Protein AF-A0A444R917-F1 (afdb_monomer_lite)

Sequence (187 aa):
GNDLLKGGYGNDIYRYLSGYGHHIIDDDGGKEDKLSLADIDFRDVAFRREGNDLIMYKAEGNVLSIGHKNGITFRNWFEKESGDISNHQIEQIVDKGGRVITPDSLKKALEYQQSNNKASYVYGNDALAYGSQDNLNPLINEISKIISAAGNFDVKEERSAASLLQLSGNASDFSYGRNSITLTASA

Organism: Escherichia coli (NCBI:txid562)

pLDDT: mean 77.48, std 21.97, range [28.45, 98.5]

Structure (mmCIF, N/CA/C/O backbone):
data_AF-A0A444R917-F1
#
_entry.id   AF-A0A444R917-F1
#
loop_
_atom_site.group_PDB
_atom_site.id
_atom_site.type_symbol
_atom_site.label_atom_id
_atom_site.label_alt_id
_atom_site.label_comp_id
_atom_site.label_asym_id
_atom_site.label_entity_id
_atom_site.label_seq_id
_atom_site.pdbx_PDB_ins_code
_atom_site.Cartn_x
_atom_site.Cartn_y
_atom_site.Cartn_z
_atom_site.occupancy
_atom_site.B_iso_or_equiv
_atom_site.auth_seq_id
_atom_site.auth_comp_id
_atom_site.auth_asym_id
_atom_site.auth_atom_id
_atom_site.pdbx_PDB_model_num
ATOM 1 N N . GLY A 1 1 ? -6.933 -7.221 -14.983 1.00 86.75 1 GLY A N 1
ATOM 2 C CA . GLY A 1 1 ? -6.542 -8.636 -15.093 1.00 86.75 1 GLY A CA 1
ATOM 3 C C . GLY A 1 1 ? -5.470 -8.856 -14.063 1.00 86.75 1 GLY A C 1
ATOM 4 O O . GLY A 1 1 ? -5.660 -8.384 -12.948 1.00 86.75 1 GLY A O 1
ATOM 5 N N . ASN A 1 2 ? -4.365 -9.498 -14.441 1.00 94.25 2 ASN A N 1
ATOM 6 C CA . ASN A 1 2 ? -3.102 -9.329 -13.728 1.00 94.25 2 ASN A CA 1
ATOM 7 C C . ASN A 1 2 ? -2.272 -8.308 -14.505 1.00 94.25 2 ASN A C 1
ATOM 9 O O . ASN A 1 2 ? -2.130 -8.466 -15.716 1.00 94.25 2 ASN A O 1
ATOM 13 N N . ASP A 1 3 ? -1.750 -7.289 -13.833 1.00 95.75 3 ASP A N 1
ATOM 14 C CA . ASP A 1 3 ? -1.229 -6.091 -14.490 1.00 95.75 3 ASP A CA 1
ATOM 15 C C . ASP A 1 3 ? 0.111 -5.674 -13.863 1.00 95.75 3 ASP A C 1
ATOM 17 O O . ASP A 1 3 ? 0.318 -5.838 -12.660 1.00 95.75 3 ASP A O 1
ATOM 21 N N . LEU A 1 4 ? 1.025 -5.156 -14.688 1.00 97.06 4 LEU A N 1
ATOM 22 C CA . LEU A 1 4 ? 2.260 -4.500 -14.251 1.00 97.06 4 LEU A CA 1
ATOM 23 C C . LEU A 1 4 ? 2.051 -2.990 -14.360 1.00 97.06 4 LEU A C 1
ATOM 25 O O . LEU A 1 4 ? 1.819 -2.480 -15.456 1.00 97.06 4 LEU A O 1
ATOM 29 N N . LEU A 1 5 ? 2.133 -2.297 -13.233 1.00 97.75 5 LEU A N 1
ATOM 30 C CA . LEU A 1 5 ? 1.930 -0.861 -13.114 1.00 97.75 5 LEU A CA 1
ATOM 31 C C . LEU A 1 5 ? 3.276 -0.209 -12.806 1.00 97.75 5 LEU A C 1
ATOM 33 O O . LEU A 1 5 ? 3.920 -0.574 -11.826 1.00 97.75 5 LEU A O 1
ATOM 37 N N . LYS A 1 6 ? 3.688 0.726 -13.662 1.00 97.44 6 LYS A N 1
ATOM 38 C CA . LYS A 1 6 ? 4.935 1.482 -13.523 1.00 97.44 6 LYS A CA 1
ATOM 39 C C . LYS A 1 6 ? 4.611 2.962 -13.376 1.00 97.44 6 LYS A C 1
ATOM 41 O O . LYS A 1 6 ? 4.107 3.533 -14.343 1.00 97.44 6 LYS A O 1
ATOM 46 N N . GLY A 1 7 ? 4.861 3.539 -12.205 1.00 94.88 7 GLY A N 1
ATOM 47 C CA . GLY A 1 7 ? 4.719 4.983 -11.964 1.00 94.88 7 GLY A CA 1
ATOM 48 C C . GLY A 1 7 ? 5.914 5.759 -12.498 1.00 94.88 7 GLY A C 1
ATOM 49 O O . GLY A 1 7 ? 5.768 6.718 -13.253 1.00 94.88 7 GLY A O 1
ATOM 50 N N . GLY A 1 8 ? 7.109 5.217 -12.264 1.00 95.56 8 GLY A N 1
ATOM 51 C CA . GLY A 1 8 ? 8.353 5.913 -12.552 1.00 95.56 8 GLY A CA 1
ATOM 52 C C . GLY A 1 8 ? 8.717 6.829 -11.390 1.00 95.56 8 GLY A C 1
ATOM 53 O O . GLY A 1 8 ? 8.503 6.462 -10.240 1.00 95.56 8 GLY A O 1
ATOM 54 N N . TYR A 1 9 ? 9.303 7.987 -11.699 1.00 95.00 9 TYR A N 1
ATOM 55 C CA . TYR A 1 9 ? 9.534 9.043 -10.715 1.00 95.00 9 TYR A CA 1
ATOM 56 C C . TYR A 1 9 ? 8.383 10.046 -10.730 1.00 95.00 9 TYR A C 1
ATOM 58 O O . TYR A 1 9 ? 7.985 10.506 -11.805 1.00 95.00 9 TYR A O 1
ATOM 66 N N . GLY A 1 10 ? 7.953 10.509 -9.561 1.00 94.75 10 GLY A N 1
ATOM 67 C CA . GLY A 1 10 ? 6.881 11.497 -9.462 1.00 94.75 10 GLY A CA 1
ATOM 68 C C . GLY A 1 10 ? 6.059 11.309 -8.202 1.00 94.75 10 GLY A C 1
ATOM 69 O O . GLY A 1 10 ? 6.537 10.716 -7.259 1.00 94.75 10 GLY A O 1
ATOM 70 N N . ASN A 1 11 ? 4.854 11.873 -8.167 1.00 95.88 11 ASN A N 1
ATOM 71 C CA . ASN A 1 11 ? 3.852 11.481 -7.179 1.00 95.88 11 ASN A CA 1
ATOM 72 C C . ASN A 1 11 ? 2.713 10.825 -7.960 1.00 95.88 11 ASN A C 1
ATOM 74 O O . ASN A 1 11 ? 1.952 11.510 -8.654 1.00 95.88 11 ASN A O 1
ATOM 78 N N . ASP A 1 12 ? 2.617 9.512 -7.862 1.00 97.81 12 ASP A N 1
ATOM 79 C CA . ASP A 1 12 ? 1.743 8.659 -8.640 1.00 97.81 12 ASP A CA 1
ATOM 80 C C . ASP A 1 12 ? 0.533 8.185 -7.832 1.00 97.81 12 ASP A C 1
ATOM 82 O O . ASP A 1 12 ? 0.542 8.045 -6.606 1.00 97.81 12 ASP A O 1
ATOM 86 N N . ILE A 1 13 ? -0.571 7.940 -8.542 1.00 97.44 13 ILE A N 1
ATOM 87 C CA . ILE A 1 13 ? -1.821 7.476 -7.938 1.00 97.44 13 ILE A CA 1
ATOM 88 C C . ILE A 1 13 ? -2.219 6.142 -8.553 1.00 97.44 13 ILE A C 1
ATOM 90 O O . ILE A 1 13 ? -2.653 6.048 -9.702 1.00 97.44 13 ILE A O 1
ATOM 94 N N . TYR A 1 14 ? -2.176 5.115 -7.720 1.00 98.06 14 TYR A N 1
ATOM 95 C CA . TYR A 1 14 ? -2.625 3.768 -8.006 1.00 98.06 14 TYR A CA 1
ATOM 96 C C . TYR A 1 14 ? -4.014 3.539 -7.413 1.00 98.06 14 TYR A C 1
ATOM 98 O O . TYR A 1 14 ? -4.352 4.008 -6.323 1.00 98.06 14 TYR A O 1
ATOM 106 N N . ARG A 1 15 ? -4.845 2.765 -8.113 1.00 97.50 15 ARG A N 1
ATOM 107 C CA . ARG A 1 15 ? -6.186 2.399 -7.645 1.00 97.50 15 ARG A CA 1
ATOM 108 C C . ARG A 1 15 ? -6.435 0.914 -7.851 1.00 97.50 15 ARG A C 1
ATOM 110 O O . ARG A 1 15 ? -6.323 0.414 -8.966 1.00 97.50 15 ARG A O 1
ATOM 117 N N . TYR A 1 16 ? -6.829 0.237 -6.780 1.00 97.31 16 TYR A N 1
ATOM 118 C CA . TYR A 1 16 ? -7.063 -1.201 -6.753 1.00 97.31 16 TYR A CA 1
ATOM 119 C C . TYR A 1 16 ? -8.468 -1.514 -6.241 1.00 97.31 16 TYR A C 1
ATOM 121 O O . TYR A 1 16 ? -8.926 -0.911 -5.269 1.00 97.31 16 TYR A O 1
ATOM 129 N N . LEU A 1 17 ? -9.153 -2.445 -6.909 1.00 94.88 17 LEU A N 1
ATOM 130 C CA . LEU A 1 17 ? -10.498 -2.892 -6.553 1.00 94.88 17 LEU A CA 1
ATOM 131 C C . LEU A 1 17 ? -10.500 -4.379 -6.198 1.00 94.88 17 LEU A C 1
ATOM 133 O O . LEU A 1 17 ? -9.679 -5.154 -6.683 1.00 94.88 17 LEU A O 1
ATOM 137 N N . SER A 1 18 ? -11.475 -4.804 -5.400 1.00 92.25 18 SER A N 1
ATOM 138 C CA . SER A 1 18 ? -11.608 -6.184 -4.936 1.00 92.25 18 SER A CA 1
ATOM 139 C C . SER A 1 18 ? -11.787 -7.207 -6.063 1.00 92.25 18 SER A C 1
ATOM 141 O O . SER A 1 18 ? -11.389 -8.358 -5.884 1.00 92.25 18 SER A O 1
ATOM 143 N N . GLY A 1 19 ? -12.343 -6.786 -7.205 1.00 90.56 19 GLY A N 1
ATOM 144 C CA . GLY A 1 19 ? -12.517 -7.601 -8.411 1.00 90.56 19 GLY A CA 1
ATOM 145 C C . GLY A 1 19 ? -11.308 -7.631 -9.352 1.00 90.56 19 GLY A C 1
ATOM 146 O O . GLY A 1 19 ? -11.383 -8.262 -10.405 1.00 90.56 19 GLY A O 1
ATOM 147 N N . TYR A 1 20 ? -10.218 -6.932 -9.025 1.00 91.56 20 TYR A N 1
ATOM 148 C CA . TYR A 1 20 ? -8.986 -6.987 -9.811 1.00 91.56 20 TYR A CA 1
ATOM 149 C C . TYR A 1 20 ? -8.157 -8.221 -9.445 1.00 91.56 20 TYR A C 1
ATOM 151 O O . TYR A 1 20 ? -8.246 -8.747 -8.335 1.00 91.56 20 TYR A O 1
ATOM 159 N N . GLY A 1 21 ? -7.386 -8.701 -10.423 1.00 91.06 21 GLY A N 1
ATOM 160 C CA . GLY A 1 21 ? -6.453 -9.806 -10.234 1.00 91.06 21 GLY A CA 1
ATOM 161 C C . GLY A 1 21 ? -5.159 -9.341 -9.572 1.00 91.06 21 GLY A C 1
ATOM 162 O O . GLY A 1 21 ? -5.078 -8.256 -9.006 1.00 91.06 21 GLY A O 1
ATOM 163 N N . HIS A 1 22 ? -4.118 -10.159 -9.665 1.00 94.06 22 HIS A N 1
ATOM 164 C CA . HIS A 1 22 ? -2.830 -9.850 -9.062 1.00 94.06 22 HIS A CA 1
ATOM 165 C C . HIS A 1 22 ? -2.102 -8.733 -9.806 1.00 94.06 22 HIS A C 1
ATOM 167 O O . HIS A 1 22 ? -1.808 -8.879 -10.994 1.00 94.06 22 HIS A O 1
ATOM 173 N N . HIS A 1 23 ? -1.762 -7.643 -9.128 1.00 96.19 23 HIS A N 1
ATOM 174 C CA . HIS A 1 23 ? -0.958 -6.577 -9.728 1.00 96.19 23 HIS A CA 1
ATOM 175 C C . HIS A 1 23 ? 0.472 -6.589 -9.210 1.00 96.19 23 HIS A C 1
ATOM 177 O O . HIS A 1 23 ? 0.748 -7.040 -8.100 1.00 96.19 23 HIS A O 1
ATOM 183 N N . ILE A 1 24 ? 1.376 -6.071 -10.029 1.00 97.75 24 ILE A N 1
ATOM 184 C CA . ILE A 1 24 ? 2.745 -5.756 -9.648 1.00 97.75 24 ILE A CA 1
ATOM 185 C C . ILE A 1 24 ? 2.902 -4.248 -9.800 1.00 97.75 24 ILE A C 1
ATOM 187 O O . ILE A 1 24 ? 2.663 -3.729 -10.887 1.00 97.75 24 ILE A O 1
ATOM 191 N N . ILE A 1 25 ? 3.275 -3.563 -8.726 1.00 98.25 25 ILE A N 1
ATOM 192 C CA . ILE A 1 25 ? 3.662 -2.154 -8.746 1.00 98.25 25 ILE A CA 1
ATOM 193 C C . ILE A 1 25 ? 5.189 -2.097 -8.732 1.00 98.25 25 ILE A C 1
ATOM 195 O O . ILE A 1 25 ? 5.829 -2.726 -7.887 1.00 98.25 25 ILE A O 1
ATOM 199 N N . ASP A 1 26 ? 5.742 -1.398 -9.715 1.00 97.19 26 ASP A N 1
ATOM 200 C CA . ASP A 1 26 ? 7.171 -1.193 -9.952 1.00 97.19 26 ASP A CA 1
ATOM 201 C C . ASP A 1 26 ? 7.388 0.321 -10.042 1.00 97.19 26 ASP A C 1
ATOM 203 O O . ASP A 1 26 ? 7.217 0.921 -11.105 1.00 97.19 26 ASP A O 1
ATOM 207 N N . ASP A 1 27 ? 7.611 0.932 -8.882 1.00 96.44 27 ASP A N 1
ATOM 208 C CA . ASP A 1 27 ? 7.728 2.378 -8.702 1.00 96.44 27 ASP A CA 1
ATOM 209 C C . ASP A 1 27 ? 9.209 2.772 -8.598 1.00 96.44 27 ASP A C 1
ATOM 211 O O . ASP A 1 27 ? 9.976 2.041 -7.967 1.00 96.44 27 ASP A O 1
ATOM 215 N N . ASP A 1 28 ? 9.631 3.871 -9.231 1.00 93.81 28 ASP A N 1
ATOM 216 C CA . ASP A 1 28 ? 11.029 4.327 -9.150 1.00 93.81 28 ASP A CA 1
ATOM 217 C C . ASP A 1 28 ? 11.214 5.337 -8.001 1.00 93.81 28 ASP A C 1
ATOM 219 O O . ASP A 1 28 ? 12.293 5.386 -7.400 1.00 93.81 28 ASP A O 1
ATOM 223 N N . GLY A 1 29 ? 10.154 6.070 -7.644 1.00 90.56 29 GLY A N 1
ATOM 224 C CA . GLY A 1 29 ? 9.984 6.734 -6.360 1.00 90.56 29 GLY A CA 1
ATOM 225 C C . GLY A 1 29 ? 9.389 8.145 -6.418 1.00 90.56 29 GLY A C 1
ATOM 226 O O . GLY A 1 29 ? 9.462 8.873 -7.416 1.00 90.56 29 GLY A O 1
ATOM 227 N N . GLY A 1 30 ? 8.868 8.553 -5.268 1.00 92.06 30 GLY A N 1
ATOM 228 C CA . GLY A 1 30 ? 8.146 9.793 -5.065 1.00 92.06 30 GLY A CA 1
ATOM 229 C C . GLY A 1 30 ? 8.184 10.258 -3.623 1.00 92.06 30 GLY A C 1
ATOM 230 O O . GLY A 1 30 ? 8.942 9.756 -2.793 1.00 92.06 30 GLY A O 1
ATOM 231 N N . LYS A 1 31 ? 7.416 11.307 -3.318 1.00 91.50 31 LYS A N 1
ATOM 232 C CA . LYS A 1 31 ? 7.223 11.758 -1.926 1.00 91.50 31 LYS A CA 1
ATOM 233 C C . LYS A 1 31 ? 5.790 11.602 -1.445 1.00 91.50 31 LYS A C 1
ATOM 235 O O . LYS A 1 31 ? 5.541 11.755 -0.249 1.00 91.50 31 LYS A O 1
ATOM 240 N N . GLU A 1 32 ? 4.847 11.403 -2.359 1.00 93.88 32 GLU A N 1
ATOM 241 C CA . GLU A 1 32 ? 3.418 11.364 -2.054 1.00 93.88 32 GLU A CA 1
ATOM 242 C C . GLU A 1 32 ? 2.676 10.311 -2.889 1.00 93.88 32 GLU A C 1
ATOM 244 O O . GLU A 1 32 ? 1.492 10.490 -3.195 1.00 93.88 32 GLU A O 1
ATOM 249 N N . ASP A 1 33 ? 3.348 9.216 -3.245 1.00 97.56 33 ASP A N 1
ATOM 250 C CA . ASP A 1 33 ? 2.739 8.113 -3.973 1.00 97.56 33 ASP A CA 1
ATOM 251 C C . ASP A 1 33 ? 1.597 7.509 -3.164 1.00 97.56 33 ASP A C 1
ATOM 253 O O . ASP A 1 33 ? 1.667 7.293 -1.943 1.00 97.56 33 ASP A O 1
ATOM 257 N N . LYS A 1 34 ? 0.495 7.236 -3.860 1.00 98.00 34 LYS A N 1
ATOM 258 C CA . LYS A 1 34 ? -0.752 6.831 -3.225 1.00 98.00 34 LYS A CA 1
ATOM 259 C C . LYS A 1 34 ? -1.350 5.606 -3.875 1.00 98.00 34 LYS A C 1
ATOM 261 O O . LYS A 1 34 ? -1.676 5.609 -5.055 1.00 98.00 34 LYS A O 1
ATOM 266 N N . LEU A 1 35 ? -1.649 4.599 -3.064 1.00 98.50 35 LEU A N 1
ATOM 267 C CA . LEU A 1 35 ? -2.503 3.482 -3.445 1.00 98.50 35 LEU A CA 1
ATOM 268 C C . LEU A 1 35 ? -3.862 3.609 -2.761 1.00 98.50 35 LEU A C 1
ATOM 270 O O . LEU A 1 35 ? -3.966 3.524 -1.542 1.00 98.50 35 LEU A O 1
ATOM 274 N N . SER A 1 36 ? -4.927 3.741 -3.548 1.00 98.06 36 SER A N 1
ATOM 275 C CA . SER A 1 36 ? -6.304 3.640 -3.063 1.00 98.06 36 SER A CA 1
ATOM 276 C C . SER A 1 36 ? -6.837 2.217 -3.234 1.00 98.06 36 SER A C 1
ATOM 278 O O . SER A 1 36 ? -7.038 1.747 -4.357 1.00 98.06 36 SER A O 1
ATOM 280 N N . LEU A 1 37 ? -7.118 1.548 -2.118 1.00 97.75 37 LEU A N 1
ATOM 281 C CA . LEU A 1 37 ? -7.891 0.312 -2.067 1.00 97.75 37 LEU A CA 1
ATOM 282 C C . LEU A 1 37 ? -9.383 0.679 -2.042 1.00 97.75 37 LEU A C 1
ATOM 284 O O . LEU A 1 37 ? -9.988 0.851 -0.985 1.00 97.75 37 LEU A O 1
ATOM 288 N N . ALA A 1 38 ? -9.963 0.877 -3.224 1.00 96.00 38 ALA A N 1
ATOM 289 C CA . ALA A 1 38 ? -11.184 1.668 -3.383 1.00 96.00 38 ALA A CA 1
ATOM 290 C C . ALA A 1 38 ? -12.426 1.077 -2.687 1.00 96.00 38 ALA A C 1
ATOM 292 O O . ALA A 1 38 ? -13.296 1.822 -2.246 1.00 96.00 38 ALA A O 1
ATOM 293 N N . ASP A 1 39 ? -12.523 -0.247 -2.601 1.00 95.44 39 ASP A N 1
ATOM 294 C CA . ASP A 1 39 ? -13.653 -0.986 -2.021 1.00 95.44 39 ASP A CA 1
ATOM 295 C C . ASP A 1 39 ? -13.214 -2.027 -0.973 1.00 95.44 39 ASP A C 1
ATOM 297 O O . ASP A 1 39 ? -14.019 -2.846 -0.525 1.00 95.44 39 ASP A O 1
ATOM 301 N N . ILE A 1 40 ? -11.949 -1.983 -0.545 1.00 95.50 40 ILE A N 1
ATOM 302 C CA . ILE A 1 40 ? -11.339 -2.967 0.357 1.00 95.50 40 ILE A CA 1
ATOM 303 C C . ILE A 1 40 ? -11.017 -2.304 1.699 1.00 95.50 40 ILE A C 1
ATOM 305 O O . ILE A 1 40 ? -10.535 -1.174 1.750 1.00 95.50 40 ILE A O 1
ATOM 309 N N . ASP A 1 41 ? -11.303 -3.012 2.790 1.00 94.19 41 ASP A N 1
ATOM 310 C CA . ASP A 1 41 ? -10.984 -2.592 4.156 1.00 94.19 41 ASP A CA 1
ATOM 311 C C . ASP A 1 41 ? -9.623 -3.140 4.597 1.00 94.19 41 ASP A C 1
ATOM 313 O O . ASP A 1 41 ? -9.242 -4.242 4.200 1.00 94.19 41 ASP A O 1
ATOM 317 N N . PHE A 1 42 ? -8.917 -2.452 5.496 1.00 93.94 42 PHE A N 1
ATOM 318 C CA . PHE A 1 42 ? -7.680 -3.001 6.058 1.00 93.94 42 PHE A CA 1
ATOM 319 C C . PHE A 1 42 ? 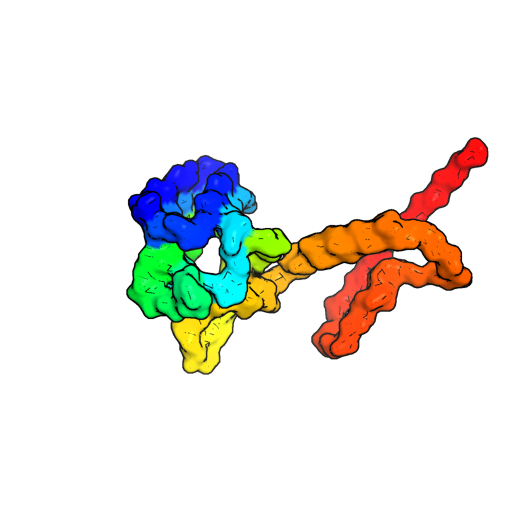-7.844 -4.282 6.881 1.00 93.94 42 PHE A C 1
ATOM 321 O O . PHE A 1 42 ? -6.869 -5.011 7.070 1.00 93.94 42 PHE A O 1
ATOM 328 N N . ARG A 1 43 ? -9.057 -4.603 7.344 1.00 92.31 43 ARG A N 1
ATOM 329 C CA . ARG A 1 43 ? -9.348 -5.915 7.936 1.00 92.31 43 ARG A CA 1
ATOM 330 C C . ARG A 1 43 ? -9.275 -7.054 6.916 1.00 92.31 43 ARG A C 1
ATOM 332 O O . ARG A 1 43 ? -9.050 -8.196 7.304 1.00 92.31 43 ARG A O 1
ATOM 339 N N . ASP A 1 44 ? -9.443 -6.739 5.636 1.00 94.69 44 ASP A N 1
ATOM 340 C CA . ASP A 1 44 ? -9.538 -7.706 4.545 1.00 94.69 44 ASP A CA 1
ATOM 341 C C . ASP A 1 44 ? -8.209 -7.858 3.785 1.00 94.69 44 ASP A C 1
ATOM 343 O O . ASP A 1 44 ? -8.172 -8.475 2.718 1.00 94.69 44 ASP A O 1
ATOM 347 N N . VAL A 1 45 ? -7.109 -7.309 4.317 1.00 96.00 45 VAL A N 1
ATOM 348 C CA . VAL A 1 45 ? -5.767 -7.443 3.737 1.00 96.00 45 VAL A CA 1
ATOM 349 C C . VAL A 1 45 ? -4.725 -7.825 4.780 1.00 96.00 45 VAL A C 1
ATOM 351 O O . VAL A 1 45 ? -4.838 -7.501 5.966 1.00 96.00 45 VAL A O 1
ATOM 354 N N . ALA A 1 46 ? -3.665 -8.476 4.316 1.00 95.50 46 ALA A N 1
ATOM 355 C CA . ALA A 1 46 ? -2.442 -8.650 5.083 1.00 95.50 46 ALA A CA 1
ATOM 356 C C . ALA A 1 46 ? -1.215 -8.427 4.216 1.00 95.50 46 ALA A C 1
ATOM 358 O O . ALA A 1 46 ? -1.244 -8.596 3.002 1.00 95.50 46 ALA A O 1
ATOM 359 N N . PHE A 1 47 ? -0.120 -8.099 4.874 1.00 96.50 47 PHE A N 1
ATOM 360 C CA . PHE A 1 47 ? 1.141 -7.741 4.270 1.00 96.50 47 PHE A CA 1
ATOM 361 C C . PHE A 1 47 ? 2.229 -8.701 4.722 1.00 96.50 47 PHE A C 1
ATOM 363 O O . PHE A 1 47 ? 2.271 -9.106 5.885 1.00 96.50 47 PHE A O 1
ATOM 370 N N . ARG A 1 48 ? 3.133 -9.047 3.813 1.00 94.69 48 ARG A N 1
ATOM 371 C CA . ARG A 1 48 ? 4.301 -9.881 4.088 1.00 94.69 48 ARG A CA 1
ATOM 372 C C . ARG A 1 48 ? 5.499 -9.341 3.336 1.00 94.69 48 ARG A C 1
ATOM 374 O O . ARG A 1 48 ? 5.385 -8.997 2.166 1.00 94.69 48 ARG A O 1
ATOM 381 N N . ARG A 1 49 ? 6.657 -9.353 3.984 1.00 94.31 49 ARG A N 1
ATOM 382 C CA . ARG A 1 49 ? 7.931 -9.158 3.297 1.00 94.31 49 ARG A CA 1
ATOM 383 C C . ARG A 1 49 ? 8.384 -10.458 2.638 1.00 94.31 49 ARG A C 1
ATOM 385 O O . ARG A 1 49 ? 8.414 -11.499 3.294 1.00 94.31 49 ARG A O 1
ATOM 392 N N . GLU A 1 50 ? 8.788 -10.382 1.378 1.00 93.00 50 GLU A N 1
ATOM 393 C CA . GLU A 1 50 ? 9.390 -11.491 0.640 1.00 93.00 50 GLU A CA 1
ATOM 394 C C . GLU A 1 50 ? 10.639 -10.994 -0.095 1.00 93.00 50 GLU A C 1
ATOM 396 O O . GLU A 1 50 ? 10.558 -10.314 -1.111 1.00 93.00 50 GLU A O 1
ATOM 401 N N . GLY A 1 51 ? 11.822 -11.271 0.463 1.00 93.69 51 GLY A N 1
ATOM 402 C CA . GLY A 1 51 ? 13.064 -10.664 -0.024 1.00 93.69 51 GLY A CA 1
ATOM 403 C C . GLY A 1 51 ? 13.047 -9.139 0.139 1.00 93.69 51 GLY A C 1
ATOM 404 O O . GLY A 1 51 ? 12.926 -8.639 1.266 1.00 93.69 51 GLY A O 1
ATOM 405 N N . ASN A 1 52 ? 13.174 -8.417 -0.977 1.00 95.38 52 ASN A N 1
ATOM 406 C CA . ASN A 1 52 ? 13.035 -6.958 -1.027 1.00 95.38 52 ASN A CA 1
ATOM 407 C C . ASN A 1 52 ? 11.614 -6.500 -1.374 1.00 95.38 52 ASN A C 1
ATOM 409 O O . ASN A 1 52 ? 11.330 -5.315 -1.246 1.00 95.38 52 ASN A O 1
ATOM 413 N N . ASP A 1 53 ? 10.718 -7.416 -1.736 1.00 96.75 53 ASP A N 1
ATOM 414 C CA . ASP A 1 53 ? 9.356 -7.079 -2.126 1.00 96.75 53 ASP A CA 1
ATOM 415 C C . ASP A 1 53 ? 8.425 -7.047 -0.910 1.00 96.75 53 ASP A C 1
ATOM 417 O O . ASP A 1 53 ? 8.602 -7.759 0.091 1.00 96.75 53 ASP A O 1
ATOM 421 N N . LEU A 1 54 ? 7.379 -6.235 -1.027 1.00 97.19 54 LEU A N 1
ATOM 422 C CA . LEU A 1 54 ? 6.219 -6.282 -0.153 1.00 97.19 54 LEU A CA 1
ATOM 423 C C . LEU A 1 54 ? 5.076 -6.971 -0.897 1.00 97.19 54 LEU A C 1
ATOM 425 O O . LEU A 1 54 ? 4.709 -6.578 -1.998 1.00 97.19 54 LEU A O 1
ATOM 429 N N . ILE A 1 55 ? 4.467 -7.975 -0.276 1.00 97.06 55 ILE A N 1
ATOM 430 C CA . ILE A 1 55 ? 3.297 -8.665 -0.817 1.00 97.06 55 ILE A CA 1
ATOM 431 C C . ILE A 1 55 ? 2.082 -8.293 0.022 1.00 97.06 55 ILE A C 1
ATOM 433 O O . ILE A 1 55 ? 2.048 -8.579 1.220 1.00 97.06 55 ILE A O 1
ATOM 437 N N . MET A 1 56 ? 1.075 -7.694 -0.605 1.00 97.19 56 MET A N 1
ATOM 438 C CA . MET A 1 56 ? -0.259 -7.532 -0.039 1.00 97.19 56 MET A CA 1
ATOM 439 C C . MET A 1 56 ? -1.163 -8.657 -0.533 1.00 97.19 56 MET A C 1
ATOM 441 O O . MET A 1 56 ? -1.412 -8.791 -1.730 1.00 97.19 56 MET A O 1
ATOM 445 N N . TYR A 1 57 ? -1.704 -9.417 0.408 1.00 95.44 57 TYR A N 1
ATOM 446 C CA . TYR A 1 57 ? -2.777 -10.377 0.202 1.00 95.44 57 TYR A CA 1
ATOM 447 C C . TYR A 1 57 ? -4.117 -9.709 0.473 1.00 95.44 57 TYR A C 1
ATOM 449 O O . TYR A 1 57 ? -4.246 -8.958 1.438 1.00 95.44 57 TYR A O 1
ATOM 457 N N . LYS A 1 58 ? -5.122 -10.0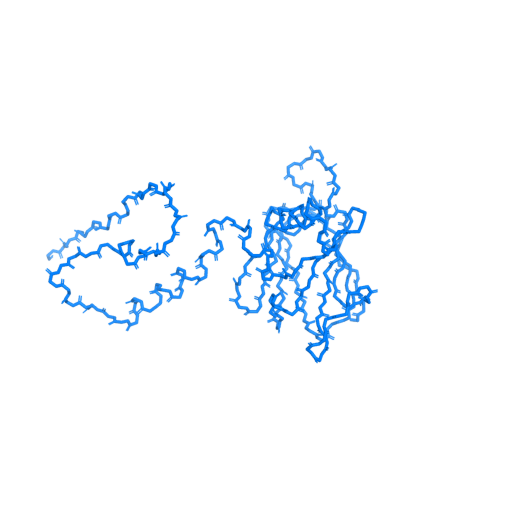26 -0.339 1.00 94.06 58 LYS A N 1
ATOM 458 C CA . LYS A 1 58 ? -6.507 -9.579 -0.163 1.00 94.06 58 LYS A CA 1
ATOM 459 C C . LYS A 1 58 ? -7.424 -10.777 0.059 1.00 94.06 58 LYS A C 1
ATOM 461 O O . LYS A 1 58 ? -7.244 -11.822 -0.564 1.00 94.06 58 LYS A O 1
ATOM 466 N N . ALA A 1 59 ? -8.438 -10.607 0.899 1.00 91.94 59 ALA A N 1
ATOM 467 C CA . ALA A 1 59 ? -9.487 -11.594 1.075 1.00 91.94 59 ALA A CA 1
ATOM 468 C C . ALA A 1 59 ? -10.371 -11.756 -0.179 1.00 91.94 59 ALA A C 1
ATOM 470 O O . ALA A 1 59 ? -10.649 -10.811 -0.928 1.00 91.94 59 ALA A O 1
ATOM 471 N N . GLU A 1 60 ? -10.862 -12.973 -0.382 1.00 86.75 60 GLU A N 1
ATOM 472 C CA . GLU A 1 60 ? -11.878 -13.316 -1.375 1.00 86.75 60 GLU A CA 1
ATOM 473 C C . GLU A 1 60 ? -13.003 -14.066 -0.669 1.00 86.75 60 GLU A C 1
ATOM 475 O O . GLU A 1 60 ? -12.758 -15.016 0.069 1.00 86.75 60 GLU A O 1
ATOM 480 N N . GLY A 1 61 ? -14.244 -13.592 -0.811 1.00 83.75 61 GLY A N 1
ATOM 481 C CA . GLY A 1 61 ? -15.378 -14.185 -0.094 1.00 83.75 61 GLY A CA 1
ATOM 482 C C . GLY A 1 61 ? -15.210 -14.196 1.434 1.00 83.75 61 GLY A C 1
ATOM 483 O O . GLY A 1 61 ? -15.678 -15.124 2.087 1.00 83.75 61 GLY A O 1
ATOM 484 N N . ASN A 1 62 ? -14.549 -13.178 2.003 1.00 81.69 62 ASN A N 1
ATOM 485 C CA . ASN A 1 62 ? -14.174 -13.062 3.425 1.00 81.69 62 ASN A CA 1
ATOM 486 C C . ASN A 1 62 ? -13.084 -14.037 3.905 1.00 81.69 62 ASN A C 1
ATOM 488 O O . ASN A 1 62 ? -12.847 -14.146 5.107 1.00 81.69 62 ASN A O 1
ATOM 492 N N . VAL A 1 63 ? -12.406 -14.734 2.992 1.00 85.56 63 VAL A N 1
ATOM 493 C CA . VAL A 1 63 ? -11.295 -15.629 3.321 1.00 85.56 63 VAL A CA 1
ATOM 494 C C . VAL A 1 63 ? -9.991 -15.003 2.852 1.00 85.56 63 VAL A C 1
ATOM 496 O O . VAL A 1 63 ? -9.815 -14.730 1.667 1.00 85.56 63 VAL A O 1
ATOM 499 N N . LEU A 1 64 ? -9.067 -14.776 3.785 1.00 87.50 64 LEU A N 1
ATOM 500 C CA . LEU A 1 64 ? -7.723 -14.308 3.472 1.00 87.50 64 LEU A CA 1
ATOM 501 C C . LEU A 1 64 ? -6.806 -15.502 3.176 1.00 87.50 64 LEU A C 1
ATOM 503 O O . LEU A 1 64 ? -6.540 -16.322 4.053 1.00 87.50 64 LEU A O 1
ATOM 507 N N . SER A 1 65 ? -6.305 -15.584 1.944 1.00 85.31 65 SER A N 1
ATOM 508 C CA . SER A 1 65 ? -5.445 -16.681 1.484 1.00 85.31 65 SER A CA 1
ATOM 509 C C . SER A 1 65 ? -3.993 -16.226 1.340 1.00 85.31 65 SER A C 1
ATOM 511 O O . SER A 1 65 ? -3.579 -15.729 0.293 1.00 85.31 65 SER A O 1
ATOM 513 N N . ILE A 1 66 ? -3.198 -16.414 2.394 1.00 83.75 66 ILE A N 1
ATOM 514 C CA . ILE A 1 66 ? -1.763 -16.095 2.380 1.00 83.75 66 ILE A CA 1
ATOM 515 C C . ILE A 1 66 ? -1.007 -17.111 1.515 1.00 83.75 66 ILE A C 1
ATOM 517 O O . ILE A 1 66 ? -1.216 -18.315 1.629 1.00 83.75 66 ILE A O 1
ATOM 521 N N . GLY A 1 67 ? -0.106 -16.626 0.661 1.00 75.88 67 GLY A N 1
ATOM 522 C CA . GLY A 1 67 ? 0.672 -17.450 -0.271 1.00 75.88 67 GLY A CA 1
ATOM 523 C C . GLY A 1 67 ? -0.012 -17.708 -1.618 1.00 75.88 67 GLY A C 1
ATOM 524 O O . GLY A 1 67 ? 0.629 -18.230 -2.528 1.00 75.88 67 GLY A O 1
ATOM 525 N N . HIS A 1 68 ? -1.269 -17.288 -1.784 1.00 74.50 68 HIS A N 1
ATOM 526 C CA . HIS A 1 68 ? -1.934 -17.226 -3.085 1.00 74.50 68 HIS A CA 1
ATOM 527 C C . HIS A 1 68 ? -1.804 -15.810 -3.654 1.00 74.50 68 HIS A C 1
ATOM 529 O O . HIS A 1 68 ? -1.899 -14.831 -2.915 1.00 74.50 68 HIS A O 1
ATOM 535 N N . LYS A 1 69 ? -1.570 -15.684 -4.965 1.00 68.50 69 LYS A N 1
ATOM 536 C CA . LYS A 1 69 ? -1.382 -14.390 -5.643 1.00 68.50 69 LYS A CA 1
ATOM 537 C C . LYS A 1 69 ? -2.715 -13.652 -5.836 1.00 68.50 69 LYS A C 1
ATOM 539 O O . LYS A 1 69 ? -3.115 -13.394 -6.960 1.00 68.50 69 LYS A O 1
ATOM 544 N N . ASN A 1 70 ? -3.381 -13.299 -4.742 1.00 84.38 70 ASN A N 1
ATOM 545 C CA . ASN A 1 70 ? -4.582 -12.467 -4.729 1.00 84.38 70 ASN A CA 1
ATOM 546 C C . ASN A 1 70 ? -4.227 -11.157 -4.017 1.00 84.38 70 ASN A C 1
ATOM 548 O O . ASN A 1 70 ? -4.071 -11.151 -2.798 1.00 84.38 70 ASN A O 1
ATOM 552 N N . GLY A 1 71 ? -4.046 -10.060 -4.761 1.00 94.25 71 GLY A N 1
ATOM 553 C CA . GLY A 1 71 ? -3.587 -8.780 -4.207 1.00 94.25 71 GLY A CA 1
ATOM 554 C C . GLY A 1 71 ? -2.485 -8.121 -5.034 1.00 94.25 71 GLY A C 1
ATOM 555 O O . GLY A 1 71 ? -2.504 -8.201 -6.258 1.00 94.25 71 GLY A O 1
ATOM 556 N N . ILE A 1 72 ? -1.523 -7.476 -4.377 1.00 97.62 72 ILE A N 1
ATOM 557 C CA . ILE A 1 72 ? -0.498 -6.656 -5.038 1.00 97.62 72 ILE A CA 1
ATOM 558 C C . ILE A 1 72 ? 0.894 -7.068 -4.560 1.00 97.62 72 ILE A C 1
ATOM 560 O O . ILE A 1 72 ? 1.110 -7.257 -3.366 1.00 97.62 72 ILE A O 1
ATOM 564 N N . THR A 1 73 ? 1.837 -7.174 -5.489 1.00 97.69 73 THR A N 1
ATOM 565 C CA . THR A 1 73 ? 3.274 -7.198 -5.201 1.00 97.69 73 THR A CA 1
ATOM 566 C C . THR A 1 73 ? 3.837 -5.802 -5.433 1.00 97.69 73 THR A C 1
ATOM 568 O O . THR A 1 73 ? 3.716 -5.280 -6.536 1.00 97.69 73 THR A O 1
ATOM 571 N N . PHE A 1 74 ? 4.456 -5.205 -4.422 1.00 98.00 74 PHE A N 1
ATOM 572 C CA . PHE A 1 74 ? 5.228 -3.971 -4.551 1.00 98.00 74 PHE A CA 1
ATOM 573 C C . PHE A 1 74 ? 6.697 -4.362 -4.644 1.00 98.00 74 PHE A C 1
ATOM 575 O O . PHE A 1 74 ? 7.244 -4.952 -3.702 1.00 98.00 74 PHE A O 1
ATOM 582 N N . ARG A 1 75 ? 7.307 -4.103 -5.797 1.00 97.50 75 ARG A N 1
ATOM 583 C CA . ARG A 1 75 ? 8.692 -4.489 -6.047 1.00 97.50 75 ARG A CA 1
ATOM 584 C C . ARG A 1 75 ? 9.639 -3.623 -5.241 1.00 97.50 75 ARG A C 1
ATOM 586 O O . ARG A 1 75 ? 9.410 -2.430 -5.107 1.00 97.50 75 ARG A O 1
ATOM 593 N N . ASN A 1 76 ? 10.699 -4.235 -4.726 1.00 96.25 76 ASN A N 1
ATOM 594 C CA . ASN A 1 76 ? 11.832 -3.538 -4.122 1.00 96.25 76 ASN A CA 1
ATOM 595 C C . ASN A 1 76 ? 11.489 -2.603 -2.946 1.00 96.25 76 ASN A C 1
ATOM 597 O O . ASN A 1 76 ? 12.325 -1.810 -2.531 1.00 96.25 76 ASN A O 1
ATOM 601 N N . TRP A 1 77 ? 10.312 -2.750 -2.330 1.00 96.38 77 TRP A N 1
ATOM 602 C CA . TRP A 1 77 ? 9.845 -1.945 -1.194 1.00 96.38 77 TRP A CA 1
ATOM 603 C C . TRP A 1 77 ? 10.874 -1.779 -0.060 1.00 96.38 77 TRP A C 1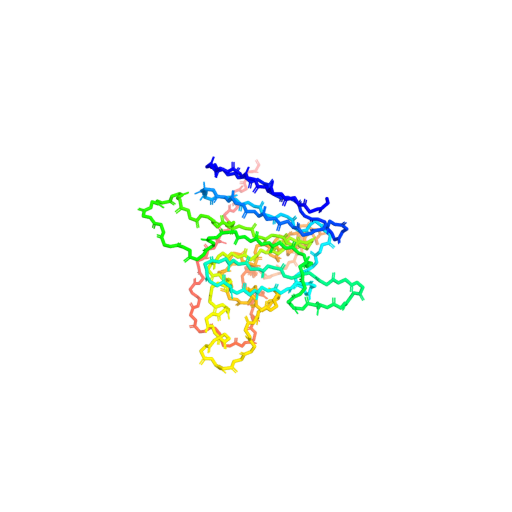
ATOM 605 O O . TRP A 1 77 ? 10.890 -0.773 0.650 1.00 96.38 77 TRP A O 1
ATOM 615 N N . PHE A 1 78 ? 11.699 -2.803 0.177 1.00 94.69 78 PHE A N 1
ATOM 616 C CA . PHE A 1 78 ? 12.718 -2.821 1.233 1.00 94.69 78 PHE A CA 1
ATOM 617 C C . PHE A 1 78 ? 14.153 -2.679 0.708 1.00 94.69 78 PHE A C 1
ATOM 619 O O . PHE A 1 78 ? 15.098 -2.884 1.480 1.00 94.69 78 PHE A O 1
ATOM 626 N N . GLU A 1 79 ? 14.330 -2.388 -0.580 1.00 93.00 79 GLU A N 1
ATOM 627 C CA . GLU A 1 79 ? 15.638 -2.104 -1.161 1.00 93.00 79 GLU A CA 1
ATOM 628 C C . GLU A 1 79 ? 16.195 -0.792 -0.593 1.00 93.00 79 GLU A C 1
ATOM 630 O O . GLU A 1 79 ? 15.467 0.154 -0.294 1.00 93.00 79 GLU A O 1
ATOM 635 N N . LYS A 1 80 ? 17.505 -0.771 -0.330 1.00 83.88 80 LYS A N 1
ATOM 636 C CA . LYS A 1 80 ? 18.173 0.411 0.213 1.00 83.88 80 LYS A CA 1
ATOM 637 C C . LYS A 1 80 ? 18.673 1.258 -0.939 1.00 83.88 80 LYS A C 1
ATOM 639 O O . LYS A 1 80 ? 19.698 0.928 -1.527 1.00 83.88 80 LYS A O 1
ATOM 644 N N . GLU A 1 81 ? 18.010 2.375 -1.159 1.00 79.75 81 GLU A N 1
ATOM 645 C CA . GLU A 1 81 ? 18.410 3.345 -2.164 1.00 79.75 81 GLU A CA 1
ATOM 646 C C . GLU A 1 81 ? 19.155 4.541 -1.562 1.00 79.75 81 GLU A C 1
ATOM 648 O O . GLU A 1 81 ? 19.090 4.824 -0.363 1.00 79.75 81 GLU A O 1
ATOM 653 N N . SER A 1 82 ? 19.933 5.215 -2.410 1.00 69.56 82 SER A N 1
ATOM 654 C CA . SER A 1 82 ? 20.881 6.262 -1.995 1.00 69.56 82 SER A CA 1
ATOM 655 C C . SER A 1 82 ? 20.339 7.692 -2.144 1.00 69.56 82 SER A C 1
ATOM 657 O O . SER A 1 82 ? 21.064 8.639 -1.841 1.00 69.56 82 SER A O 1
ATOM 659 N N . GLY A 1 83 ? 19.111 7.870 -2.649 1.00 69.06 83 GLY A N 1
ATOM 660 C CA . GLY A 1 83 ? 18.536 9.177 -2.991 1.00 69.06 83 GLY A CA 1
ATOM 661 C C . GLY A 1 83 ? 17.195 9.454 -2.310 1.00 69.06 83 GLY A C 1
ATOM 662 O O . GLY A 1 83 ? 16.404 8.542 -2.113 1.00 69.06 83 GLY A O 1
ATOM 663 N N . ASP A 1 84 ? 16.921 10.727 -2.007 1.00 68.88 84 ASP A N 1
ATOM 664 C CA . ASP A 1 84 ? 15.744 11.165 -1.230 1.00 68.88 84 ASP A CA 1
ATOM 665 C C . ASP A 1 84 ? 14.381 10.804 -1.847 1.00 68.88 84 ASP A C 1
ATOM 667 O O . ASP A 1 84 ? 13.383 10.791 -1.133 1.00 68.88 84 ASP A O 1
ATOM 671 N N . ILE A 1 85 ? 14.326 10.578 -3.163 1.00 75.38 85 ILE A N 1
ATOM 672 C CA . ILE A 1 85 ? 13.092 10.276 -3.911 1.00 75.38 85 ILE A CA 1
ATOM 673 C C . ILE A 1 85 ? 13.133 8.922 -4.616 1.00 75.38 85 ILE A C 1
ATOM 675 O O . ILE A 1 85 ? 12.201 8.604 -5.328 1.00 75.38 85 ILE A O 1
ATOM 679 N N . SER A 1 86 ? 14.221 8.159 -4.491 1.00 81.88 86 SER A N 1
ATOM 680 C CA . SER A 1 86 ? 14.310 6.818 -5.071 1.00 81.88 86 SER A CA 1
ATOM 681 C C . SER A 1 86 ? 14.093 5.863 -3.915 1.00 81.88 86 SER A C 1
ATOM 683 O O . SER A 1 86 ? 15.005 5.683 -3.117 1.00 81.88 86 SER A O 1
ATOM 685 N N . ASN A 1 87 ? 12.879 5.358 -3.731 1.00 88.50 87 ASN A N 1
ATOM 686 C CA . ASN A 1 87 ? 12.551 4.541 -2.559 1.00 88.50 87 ASN A CA 1
ATOM 687 C C . ASN A 1 87 ? 11.705 3.300 -2.883 1.00 88.50 87 ASN A C 1
ATOM 689 O O . ASN A 1 87 ? 11.562 2.451 -2.003 1.00 88.50 87 ASN A O 1
ATOM 693 N N . HIS A 1 88 ? 11.173 3.185 -4.108 1.00 94.44 88 HIS A N 1
ATOM 694 C CA . HIS A 1 88 ? 10.269 2.117 -4.564 1.00 94.44 88 HIS A CA 1
ATOM 695 C C . HIS A 1 88 ? 8.998 1.928 -3.715 1.00 94.44 88 HIS A C 1
ATOM 697 O O . HIS A 1 88 ? 8.285 0.927 -3.845 1.00 94.44 88 HIS A O 1
ATOM 703 N N . GLN A 1 89 ? 8.737 2.838 -2.780 1.00 95.81 89 GLN A N 1
ATOM 704 C CA . GLN A 1 89 ? 7.674 2.719 -1.799 1.00 95.81 89 GLN A CA 1
ATOM 705 C C . GLN A 1 89 ? 6.447 3.479 -2.270 1.00 95.81 89 GLN A C 1
ATOM 707 O O . GLN A 1 89 ? 6.525 4.421 -3.036 1.00 95.81 89 GLN A O 1
ATOM 712 N N . ILE A 1 90 ? 5.294 3.055 -1.764 1.00 97.44 90 ILE A N 1
ATOM 713 C CA . ILE A 1 90 ? 4.079 3.856 -1.838 1.00 97.44 90 ILE A CA 1
ATOM 714 C C . ILE A 1 90 ? 3.913 4.522 -0.479 1.00 97.44 90 ILE A C 1
ATOM 716 O O . ILE A 1 90 ? 3.687 3.825 0.517 1.00 97.44 90 ILE A O 1
ATOM 720 N N . GLU A 1 91 ? 4.016 5.850 -0.410 1.00 95.56 91 GLU A N 1
ATOM 721 C CA . GLU A 1 91 ? 3.986 6.567 0.872 1.00 95.56 91 GLU A CA 1
ATOM 722 C C . GLU A 1 91 ? 2.654 6.418 1.605 1.00 95.56 91 GLU A C 1
ATOM 724 O O . GLU A 1 91 ? 2.612 6.439 2.840 1.00 95.56 91 GLU A O 1
ATOM 729 N N . GLN A 1 92 ? 1.559 6.271 0.856 1.00 95.94 92 GLN A N 1
ATOM 730 C CA . GLN A 1 92 ? 0.215 6.202 1.415 1.00 95.94 92 GLN A CA 1
ATOM 731 C C . GLN A 1 92 ? -0.603 5.079 0.784 1.00 95.94 92 GLN A C 1
ATOM 733 O O . GLN A 1 92 ? -1.138 5.207 -0.318 1.00 95.94 92 GLN A O 1
ATOM 738 N N . ILE A 1 93 ? -0.807 3.999 1.534 1.00 97.88 93 ILE A N 1
ATOM 739 C CA . ILE A 1 93 ? -1.842 3.015 1.216 1.00 97.88 93 ILE A CA 1
ATOM 740 C C . ILE A 1 93 ? -3.105 3.440 1.957 1.00 97.88 93 ILE A C 1
ATOM 742 O O . ILE A 1 93 ? -3.077 3.588 3.176 1.00 97.88 93 ILE A O 1
ATOM 746 N N . VAL A 1 94 ? -4.206 3.644 1.235 1.00 96.06 94 VAL A N 1
ATOM 747 C CA . VAL A 1 94 ? -5.472 4.151 1.774 1.00 96.06 94 VAL A CA 1
ATOM 748 C C . VAL A 1 94 ? -6.591 3.156 1.525 1.00 96.06 94 VAL A C 1
ATOM 750 O O . VAL A 1 94 ? -6.814 2.754 0.384 1.00 96.06 94 VAL A O 1
ATOM 753 N N . ASP A 1 95 ? -7.309 2.771 2.576 1.00 95.69 95 ASP A N 1
ATOM 754 C CA . ASP A 1 95 ? -8.445 1.857 2.459 1.00 95.69 95 ASP A CA 1
ATOM 755 C C . ASP A 1 95 ? -9.759 2.563 2.089 1.00 95.69 95 ASP A C 1
ATOM 757 O O . ASP A 1 95 ? -9.838 3.793 2.019 1.00 95.69 95 ASP A O 1
ATOM 761 N N . LYS A 1 96 ? -10.830 1.784 1.893 1.00 94.00 96 LYS A N 1
ATOM 762 C CA . LYS A 1 96 ? -12.168 2.325 1.593 1.00 94.00 96 LYS A CA 1
ATOM 763 C C . LYS A 1 96 ? -12.717 3.267 2.676 1.00 94.00 96 LYS A C 1
ATOM 765 O O . LYS A 1 96 ? -13.615 4.056 2.400 1.00 94.00 96 LYS A O 1
ATOM 770 N N . GLY A 1 97 ? -12.221 3.148 3.911 1.00 86.25 97 GLY A N 1
ATOM 771 C CA . GLY A 1 97 ? -12.588 3.980 5.056 1.00 86.25 97 GLY A CA 1
ATOM 772 C C . GLY A 1 97 ? -11.741 5.248 5.193 1.00 86.25 97 GLY A C 1
ATOM 773 O O . GLY A 1 97 ? -11.970 6.026 6.115 1.00 86.25 97 GLY A O 1
ATOM 774 N N . GLY A 1 98 ? -10.766 5.466 4.305 1.00 87.19 98 GLY A N 1
ATOM 775 C CA . GLY A 1 98 ? -9.869 6.620 4.342 1.00 87.19 98 GLY A CA 1
ATOM 776 C C . GLY A 1 98 ? -8.752 6.521 5.384 1.00 87.19 98 GLY A C 1
ATOM 777 O O . GLY A 1 98 ? -8.071 7.515 5.631 1.00 87.19 98 GLY A O 1
ATOM 778 N N . ARG A 1 99 ? -8.551 5.354 6.006 1.00 89.12 99 ARG A N 1
ATOM 779 C CA . ARG A 1 99 ? -7.423 5.106 6.915 1.00 89.12 99 ARG A CA 1
ATOM 780 C C . ARG A 1 99 ? -6.148 4.947 6.096 1.00 89.12 99 ARG A C 1
ATOM 782 O O . ARG A 1 99 ? -6.214 4.488 4.959 1.00 89.12 99 ARG A O 1
ATOM 789 N N . VAL A 1 100 ? -4.996 5.270 6.684 1.00 91.69 100 VAL A N 1
ATOM 790 C CA . VAL A 1 100 ? -3.707 5.289 5.974 1.00 91.69 100 VAL A CA 1
ATOM 791 C C . VAL A 1 100 ? -2.685 4.376 6.650 1.00 91.69 100 VAL A C 1
ATOM 793 O O . VAL A 1 100 ? -2.463 4.470 7.853 1.00 91.69 100 VAL A O 1
ATOM 796 N N . ILE A 1 101 ? -2.047 3.507 5.869 1.00 94.00 101 ILE A N 1
ATOM 797 C CA . ILE A 1 101 ? -0.823 2.786 6.247 1.00 94.00 101 ILE A CA 1
ATOM 798 C C . ILE A 1 101 ? 0.347 3.451 5.523 1.00 94.00 101 ILE A C 1
ATOM 800 O O . ILE A 1 101 ? 0.262 3.700 4.319 1.00 94.00 101 ILE A O 1
ATOM 804 N N . THR A 1 102 ? 1.434 3.703 6.253 1.00 94.56 102 THR A N 1
ATOM 805 C CA . THR A 1 102 ? 2.676 4.272 5.714 1.00 94.56 102 THR A CA 1
ATOM 806 C C . THR A 1 102 ? 3.790 3.222 5.701 1.00 94.56 102 THR A C 1
ATOM 808 O O . THR A 1 102 ? 3.703 2.220 6.425 1.00 94.56 102 THR A O 1
ATOM 811 N N . PRO A 1 103 ? 4.879 3.436 4.941 1.00 93.94 103 PRO A N 1
ATOM 812 C CA . PRO A 1 103 ? 6.034 2.544 4.974 1.00 93.94 103 PRO A CA 1
ATOM 813 C C . PRO A 1 103 ? 6.621 2.333 6.370 1.00 93.94 103 PRO A C 1
ATOM 815 O O . PRO A 1 103 ? 6.966 1.206 6.728 1.00 93.94 103 PRO A O 1
A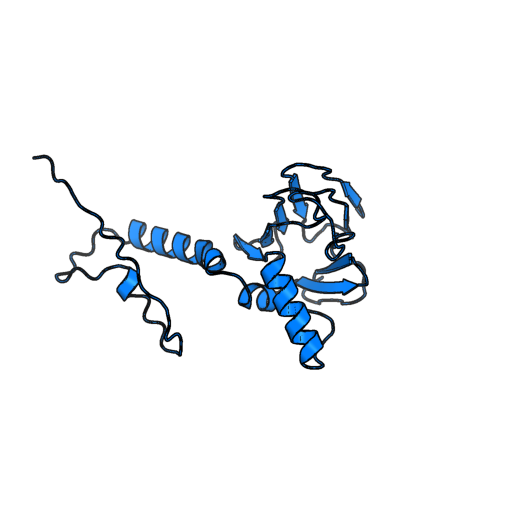TOM 818 N N . ASP A 1 104 ? 6.674 3.383 7.190 1.00 90.44 104 ASP A N 1
ATOM 819 C CA . ASP A 1 104 ? 7.172 3.302 8.566 1.00 90.44 104 ASP A CA 1
ATOM 820 C C . ASP A 1 104 ? 6.263 2.450 9.465 1.00 90.44 104 ASP A C 1
ATOM 822 O O . ASP A 1 104 ? 6.748 1.556 10.165 1.00 90.44 104 ASP A O 1
ATOM 826 N N . SER A 1 105 ? 4.942 2.663 9.405 1.00 90.94 105 SER A N 1
ATOM 827 C CA . SER A 1 105 ? 3.996 1.898 10.226 1.00 90.94 105 SER A CA 1
ATOM 828 C C . SER A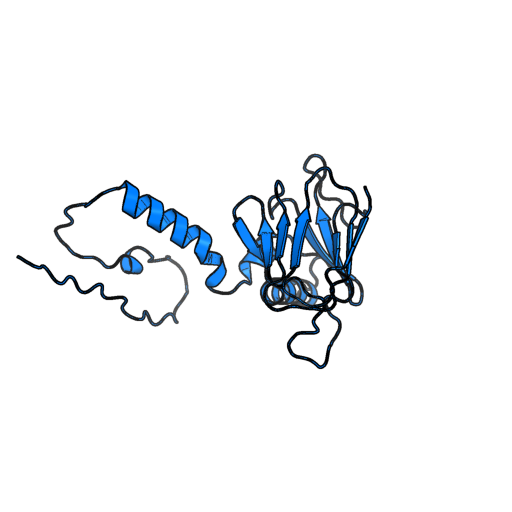 1 105 ? 4.025 0.414 9.861 1.00 90.94 105 SER A C 1
ATOM 830 O O . SER A 1 105 ? 4.056 -0.463 10.729 1.00 90.94 105 SER A O 1
ATOM 832 N N . LEU A 1 106 ? 4.104 0.127 8.562 1.00 94.31 106 LEU A N 1
ATOM 833 C CA . LEU A 1 106 ? 4.168 -1.228 8.051 1.00 94.31 106 LEU A CA 1
ATOM 834 C C . LEU A 1 106 ? 5.483 -1.921 8.419 1.00 94.31 106 LEU A C 1
ATOM 836 O O . LEU A 1 106 ? 5.472 -3.073 8.860 1.00 94.31 106 LEU A O 1
ATOM 840 N N . LYS A 1 107 ? 6.612 -1.214 8.292 1.00 92.00 107 LYS A N 1
ATOM 841 C CA . LYS A 1 107 ? 7.932 -1.717 8.682 1.00 92.00 107 LYS A CA 1
ATOM 842 C C . LYS A 1 107 ? 7.969 -2.079 10.166 1.00 92.00 107 LYS A C 1
ATOM 844 O O . LYS A 1 107 ? 8.326 -3.210 10.493 1.00 92.00 107 LYS A O 1
ATOM 849 N N . LYS A 1 108 ? 7.530 -1.176 11.050 1.00 88.88 108 LYS A N 1
ATOM 850 C CA . LYS A 1 108 ? 7.465 -1.416 12.503 1.00 88.88 108 LYS A CA 1
ATOM 851 C C . LYS A 1 108 ? 6.610 -2.633 12.848 1.00 88.88 108 LYS A C 1
ATOM 853 O O . LYS A 1 108 ? 7.015 -3.465 13.660 1.00 88.88 108 LYS A O 1
ATOM 858 N N . ALA A 1 109 ? 5.453 -2.773 12.204 1.00 90.31 109 ALA A N 1
ATOM 859 C CA . ALA A 1 109 ? 4.572 -3.911 12.431 1.00 90.31 109 ALA A CA 1
ATOM 860 C C . ALA A 1 109 ? 5.219 -5.237 11.988 1.00 90.31 109 ALA A C 1
ATOM 862 O O . ALA A 1 109 ? 5.182 -6.223 12.726 1.00 90.31 109 ALA A O 1
ATOM 863 N N . LEU A 1 110 ? 5.859 -5.262 10.813 1.00 91.19 110 LEU A N 1
ATOM 864 C CA . LEU A 1 110 ? 6.557 -6.445 10.295 1.00 91.19 110 LEU A CA 1
ATOM 865 C C . LEU A 1 110 ? 7.764 -6.835 11.162 1.00 91.19 110 LEU A C 1
ATOM 867 O O . LEU A 1 110 ? 7.998 -8.025 11.388 1.00 91.19 110 LEU A O 1
ATOM 871 N N . GLU A 1 111 ? 8.525 -5.860 11.657 1.00 88.44 111 GLU A N 1
ATOM 872 C CA . GLU A 1 111 ? 9.657 -6.076 12.569 1.00 88.44 111 GLU A CA 1
ATOM 873 C C . GLU A 1 111 ? 9.197 -6.607 13.931 1.00 88.44 111 GLU A C 1
ATOM 875 O O . GLU A 1 111 ? 9.818 -7.519 14.488 1.00 88.44 111 GLU A O 1
ATOM 880 N N . TYR A 1 112 ? 8.074 -6.097 14.446 1.00 84.44 112 TYR A N 1
ATOM 881 C CA . TYR A 1 112 ? 7.481 -6.589 15.683 1.00 84.44 112 TYR A CA 1
ATOM 882 C C . TYR A 1 112 ? 7.071 -8.064 15.572 1.00 84.44 112 TYR A C 1
ATOM 884 O O . TYR A 1 112 ? 7.376 -8.843 16.479 1.00 84.44 112 TYR A O 1
ATOM 892 N N . GLN A 1 113 ? 6.430 -8.483 14.474 1.00 82.69 113 GLN A N 1
ATOM 893 C CA . GLN A 1 113 ? 6.053 -9.893 14.304 1.00 82.69 113 GLN A CA 1
ATOM 894 C C . GLN A 1 113 ? 7.284 -10.812 14.244 1.00 82.69 113 GLN A C 1
ATOM 896 O O . GLN A 1 113 ? 7.324 -11.831 14.935 1.00 82.69 113 GLN A O 1
ATOM 901 N N . GLN A 1 114 ? 8.314 -10.422 13.484 1.00 80.31 114 GLN A N 1
ATOM 902 C CA . GLN A 1 114 ? 9.560 -11.189 13.358 1.00 80.31 114 GLN A CA 1
ATOM 903 C C . GLN A 1 114 ? 10.295 -11.328 14.696 1.00 80.31 114 GLN A C 1
ATOM 905 O O . GLN A 1 114 ? 10.699 -12.427 15.065 1.00 80.31 114 GLN A O 1
ATOM 910 N N . SER A 1 115 ? 10.416 -10.235 15.455 1.00 80.00 115 SER A N 1
ATOM 911 C CA . SER A 1 115 ? 11.161 -10.211 16.724 1.00 80.00 115 SER A CA 1
ATOM 912 C C . SER A 1 115 ? 10.497 -11.022 17.840 1.00 80.00 115 SER A C 1
ATOM 914 O O . SER A 1 115 ? 11.144 -11.369 18.823 1.00 80.00 115 SER A O 1
ATOM 916 N N . ASN A 1 116 ? 9.202 -11.320 17.705 1.00 76.69 116 ASN A N 1
ATOM 917 C CA . ASN A 1 116 ? 8.419 -12.052 18.700 1.00 76.69 116 ASN A CA 1
ATOM 918 C C . ASN A 1 116 ? 8.080 -13.487 18.255 1.00 76.69 116 ASN A C 1
ATOM 920 O O . ASN A 1 116 ? 7.176 -14.095 18.827 1.00 76.69 116 ASN A O 1
ATOM 924 N N . ASN A 1 117 ? 8.766 -14.020 17.233 1.00 73.56 117 ASN A N 1
ATOM 925 C CA . ASN A 1 117 ? 8.494 -15.336 16.635 1.00 73.56 117 ASN A CA 1
ATOM 926 C C . ASN A 1 117 ? 7.008 -15.541 16.270 1.00 73.56 117 ASN A C 1
ATOM 928 O O . ASN A 1 117 ? 6.460 -16.635 16.424 1.00 73.56 117 ASN A O 1
ATOM 932 N N . LYS A 1 118 ? 6.335 -14.476 15.828 1.00 73.38 118 LYS A N 1
ATOM 933 C CA . LYS A 1 118 ? 4.932 -14.515 15.404 1.00 73.38 118 LYS A CA 1
ATOM 934 C C . LYS A 1 118 ? 4.829 -14.822 13.904 1.00 73.38 118 LYS A C 1
ATOM 936 O O . LYS A 1 118 ? 5.818 -15.136 13.243 1.00 73.38 118 LYS A O 1
ATOM 941 N N . ALA A 1 119 ? 3.606 -14.783 13.374 1.00 73.44 119 ALA A N 1
ATOM 942 C CA . ALA A 1 119 ? 3.334 -15.021 11.961 1.00 73.44 119 ALA A CA 1
ATOM 943 C C . ALA A 1 119 ? 4.193 -14.119 11.055 1.00 73.44 119 ALA A C 1
ATOM 945 O O . ALA A 1 119 ? 4.429 -12.957 11.366 1.00 73.44 119 ALA A O 1
ATOM 946 N N . SER A 1 120 ? 4.620 -14.627 9.895 1.00 83.94 120 SER A N 1
ATOM 947 C CA . SER A 1 120 ? 5.445 -13.877 8.930 1.00 83.94 120 SER A CA 1
ATOM 948 C C . SER A 1 120 ? 4.679 -12.794 8.157 1.00 83.94 120 SER A C 1
ATOM 950 O O . SER A 1 120 ? 5.195 -12.246 7.187 1.00 83.94 120 SER A O 1
ATOM 952 N N . TYR A 1 121 ? 3.448 -12.490 8.567 1.00 90.75 121 TYR A N 1
ATOM 953 C CA . TYR A 1 121 ? 2.570 -11.507 7.950 1.00 90.75 121 TYR A CA 1
ATOM 954 C C . TYR A 1 121 ? 1.911 -10.623 9.014 1.00 90.75 121 TYR A C 1
ATOM 956 O O . TYR A 1 121 ? 1.838 -10.977 10.190 1.00 90.75 121 TYR A O 1
ATOM 964 N N . VAL A 1 122 ? 1.408 -9.473 8.578 1.00 92.25 122 VAL A N 1
ATOM 965 C CA . VAL A 1 122 ? 0.746 -8.457 9.403 1.00 92.25 122 VAL A CA 1
ATOM 966 C C . VAL A 1 122 ? -0.594 -8.112 8.769 1.00 92.25 122 VAL A C 1
ATOM 968 O O . VAL A 1 122 ? -0.636 -7.806 7.580 1.00 92.25 122 VAL A O 1
ATOM 971 N N . TYR A 1 123 ? -1.688 -8.133 9.530 1.00 92.62 123 TYR A N 1
ATOM 972 C CA . TYR A 1 123 ? -2.975 -7.635 9.031 1.00 92.62 123 TYR A CA 1
ATOM 973 C C . TYR A 1 123 ? -2.943 -6.114 8.861 1.00 92.62 123 TYR A C 1
ATOM 975 O O . TYR A 1 123 ? -2.292 -5.419 9.639 1.00 92.62 123 TYR A O 1
ATOM 983 N N . GLY A 1 124 ? -3.686 -5.568 7.894 1.00 92.00 124 GLY A N 1
ATOM 984 C CA . GLY A 1 124 ? -3.712 -4.118 7.663 1.00 92.00 124 GLY A CA 1
ATOM 985 C C . GLY A 1 124 ? -4.088 -3.313 8.916 1.00 92.00 124 GLY A C 1
ATOM 986 O O . GLY A 1 124 ? -3.448 -2.313 9.225 1.00 92.00 124 GLY A O 1
ATOM 987 N N . ASN A 1 125 ? -5.054 -3.792 9.707 1.00 87.75 125 ASN A N 1
ATOM 988 C CA . ASN A 1 125 ? -5.419 -3.158 10.983 1.00 87.75 125 ASN A CA 1
ATOM 989 C C . ASN A 1 125 ? -4.273 -3.129 12.005 1.00 87.75 125 ASN A C 1
ATOM 991 O O . ASN A 1 125 ? -4.165 -2.169 12.764 1.00 87.75 125 ASN A O 1
ATOM 995 N N . ASP A 1 126 ? -3.418 -4.150 12.022 1.00 86.81 126 ASP A N 1
ATOM 996 C CA . ASP A 1 126 ? -2.266 -4.178 12.920 1.00 86.81 126 ASP A CA 1
ATOM 997 C C . ASP A 1 126 ? -1.211 -3.178 12.442 1.00 86.81 126 ASP A C 1
ATOM 999 O O . ASP A 1 126 ? -0.664 -2.437 13.249 1.00 86.81 126 ASP A O 1
ATOM 1003 N N . ALA A 1 127 ? -0.975 -3.083 11.128 1.00 87.75 127 ALA A N 1
ATOM 1004 C CA . ALA A 1 127 ? -0.057 -2.099 10.547 1.00 87.75 127 ALA A CA 1
ATOM 1005 C C . ALA A 1 127 ? -0.488 -0.642 10.802 1.00 87.75 127 ALA A C 1
ATOM 1007 O O . ALA A 1 127 ? 0.368 0.233 10.943 1.00 87.75 127 ALA A O 1
ATOM 1008 N N . LEU A 1 128 ? -1.795 -0.375 10.907 1.00 82.75 128 LEU A N 1
ATOM 1009 C CA . LEU A 1 128 ? -2.323 0.938 11.297 1.00 82.75 128 LEU A CA 1
ATOM 1010 C C . LEU A 1 128 ? -1.923 1.349 12.718 1.00 82.75 128 LEU A C 1
ATOM 1012 O O . LEU A 1 128 ? -1.673 2.531 12.959 1.00 82.75 128 LEU A O 1
ATOM 1016 N N . ALA A 1 129 ? -1.866 0.395 13.651 1.00 78.81 129 ALA A N 1
ATOM 1017 C CA . ALA A 1 129 ? -1.592 0.660 15.065 1.00 78.81 129 ALA A CA 1
ATOM 1018 C C . ALA A 1 129 ? -0.158 1.158 15.323 1.00 78.81 129 ALA A C 1
ATOM 1020 O O . ALA A 1 129 ? 0.119 1.708 16.386 1.00 78.81 129 ALA A O 1
ATOM 1021 N N . TYR A 1 130 ? 0.740 0.987 14.350 1.00 78.56 130 TYR A N 1
ATOM 1022 C CA . TYR A 1 130 ? 2.126 1.458 14.408 1.00 78.56 130 TYR A CA 1
ATOM 1023 C C . TYR A 1 130 ? 2.350 2.792 13.681 1.00 78.56 130 TYR A C 1
ATOM 1025 O O . TYR A 1 130 ? 3.496 3.222 13.540 1.00 78.56 130 TYR A O 1
ATOM 1033 N N . GLY A 1 131 ? 1.289 3.434 13.182 1.00 67.50 131 GLY A N 1
ATOM 1034 C CA . GLY A 1 131 ? 1.401 4.721 12.499 1.00 67.50 131 GLY A CA 1
ATOM 1035 C C . GLY A 1 131 ? 1.590 5.906 13.443 1.00 67.50 131 GLY A C 1
ATOM 1036 O O . GLY A 1 131 ? 1.272 5.845 14.629 1.00 67.50 131 GLY A O 1
ATOM 1037 N N . SER A 1 132 ? 2.122 6.993 12.881 1.00 59.47 132 SER A N 1
ATOM 1038 C CA . SER A 1 132 ? 2.223 8.316 13.514 1.00 59.47 132 SER A CA 1
ATOM 1039 C C . SER A 1 132 ? 0.831 8.887 13.853 1.00 59.47 132 SER A C 1
ATOM 1041 O O . SER A 1 132 ? -0.188 8.397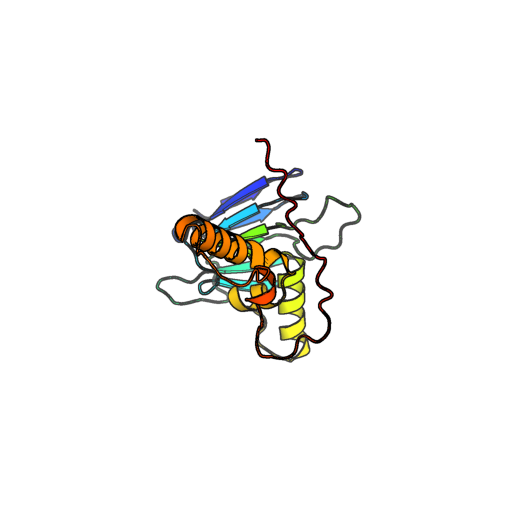 13.357 1.00 59.47 132 SER A O 1
ATOM 1043 N N . GLN A 1 133 ? 0.784 9.957 14.661 1.00 52.31 133 GLN A N 1
ATOM 1044 C CA . GLN A 1 133 ? -0.418 10.735 15.020 1.00 52.31 133 GLN A CA 1
ATOM 1045 C C . GLN A 1 133 ? -1.320 11.059 13.805 1.00 52.31 133 GLN A C 1
ATOM 1047 O O . GLN A 1 133 ? -2.529 11.216 13.958 1.00 52.31 133 GLN A O 1
ATOM 1052 N N . ASP A 1 134 ? -0.739 11.109 12.603 1.00 51.56 134 ASP A N 1
ATOM 1053 C CA . ASP A 1 134 ? -1.390 11.336 11.306 1.00 51.56 134 ASP A CA 1
ATOM 1054 C C . ASP A 1 134 ? -2.524 10.343 10.995 1.00 51.56 134 ASP A C 1
ATOM 1056 O O . ASP A 1 134 ? -3.488 10.688 10.308 1.00 51.56 134 ASP A O 1
ATOM 1060 N N . ASN A 1 135 ? -2.488 9.139 11.575 1.00 52.34 135 ASN A N 1
ATOM 1061 C CA . ASN A 1 135 ? -3.566 8.151 11.453 1.00 52.34 135 ASN A CA 1
ATOM 1062 C C . ASN A 1 135 ? -4.851 8.553 12.200 1.00 52.34 135 ASN A C 1
ATOM 1064 O O . ASN A 1 135 ? -5.898 7.934 11.999 1.00 52.34 135 ASN A O 1
ATOM 1068 N N . LEU A 1 136 ? -4.805 9.607 13.026 1.00 57.91 136 LEU A N 1
ATOM 1069 C CA . LEU A 1 136 ? -5.980 10.210 13.657 1.00 57.91 136 LEU A CA 1
ATOM 1070 C C . LEU A 1 136 ? -6.675 11.240 12.755 1.00 57.91 136 LEU A C 1
ATOM 1072 O O . LEU A 1 136 ? -7.799 11.623 13.069 1.00 57.91 136 LEU A O 1
ATOM 1076 N N . ASN A 1 137 ? -6.080 11.665 11.631 1.00 54.31 137 ASN A N 1
ATOM 1077 C CA . ASN A 1 137 ? -6.649 12.693 10.745 1.00 54.31 137 ASN A CA 1
ATOM 1078 C C . ASN A 1 137 ? -8.072 12.373 10.239 1.00 54.31 137 ASN A C 1
ATOM 1080 O O . ASN A 1 137 ? -8.922 13.267 10.267 1.00 54.31 137 ASN A O 1
ATOM 1084 N N . PRO A 1 138 ? -8.412 11.125 9.852 1.00 57.56 138 PRO A N 1
ATOM 1085 C CA . PRO A 1 138 ? -9.792 10.771 9.516 1.00 57.56 138 PRO A CA 1
ATOM 1086 C C . PRO A 1 138 ? -10.744 10.925 10.710 1.00 57.56 138 PRO A C 1
ATOM 1088 O O . PRO A 1 138 ? -11.853 11.429 10.556 1.00 57.56 138 PRO A O 1
ATOM 1091 N N . LEU A 1 139 ? -10.293 10.560 11.915 1.00 56.91 139 LEU A N 1
ATOM 1092 C CA . LEU A 1 139 ? -11.077 10.690 13.144 1.00 56.91 139 LEU A CA 1
ATOM 1093 C C . LEU A 1 139 ? -11.274 12.165 13.528 1.00 56.91 139 LEU A C 1
ATOM 1095 O O . LEU A 1 139 ? -12.367 12.562 13.915 1.00 56.91 139 LEU A O 1
ATOM 1099 N N . ILE A 1 140 ? -10.235 12.987 13.364 1.00 57.12 140 ILE A N 1
ATOM 1100 C CA . ILE A 1 140 ? -10.273 14.442 13.555 1.00 57.12 140 ILE A CA 1
ATOM 1101 C C . ILE A 1 140 ? -11.268 15.075 12.579 1.00 57.12 140 ILE A C 1
ATOM 1103 O O . ILE A 1 140 ? -12.049 15.937 12.981 1.00 57.12 140 ILE A O 1
ATOM 1107 N N . ASN A 1 141 ? -11.294 14.625 11.322 1.00 52.47 141 ASN A N 1
ATOM 1108 C CA . ASN A 1 141 ? -12.243 15.105 10.319 1.00 52.47 141 ASN A CA 1
ATOM 1109 C C . ASN A 1 141 ? -13.689 14.732 10.670 1.00 52.47 141 ASN A C 1
ATOM 1111 O O . ASN A 1 141 ? -14.569 15.587 10.595 1.00 52.47 141 ASN A O 1
ATOM 1115 N N . GLU A 1 142 ? -13.947 13.493 11.093 1.00 66.06 142 GLU A N 1
ATOM 1116 C CA . GLU A 1 142 ? -15.286 13.071 11.527 1.00 66.06 142 GLU A CA 1
ATOM 1117 C C . GLU A 1 142 ? -15.738 13.799 12.802 1.00 66.06 142 GLU A C 1
ATOM 1119 O O . GLU A 1 142 ? -16.862 14.296 12.862 1.00 66.06 142 GLU A O 1
ATOM 1124 N N . ILE A 1 143 ? -14.850 13.979 13.785 1.00 63.34 143 ILE A N 1
ATOM 1125 C CA . ILE A 1 143 ? -15.131 14.782 14.985 1.00 63.34 143 ILE A CA 1
ATOM 1126 C C . ILE A 1 143 ? -15.433 16.238 14.600 1.00 63.34 143 ILE A C 1
ATOM 1128 O O . ILE A 1 143 ? -16.397 16.817 15.097 1.00 63.34 143 ILE A O 1
ATOM 1132 N N . SER A 1 144 ? -14.674 16.823 13.670 1.00 59.50 144 SER A N 1
ATOM 1133 C CA . SER A 1 144 ? -14.886 18.200 13.197 1.00 59.50 144 SER A CA 1
ATOM 1134 C C . SER A 1 144 ? -16.234 18.374 12.491 1.00 59.50 144 SER A C 1
ATOM 1136 O O . SER A 1 144 ? -16.917 19.382 12.699 1.00 59.50 144 SER A O 1
ATOM 1138 N N . LYS A 1 145 ? -16.655 17.381 11.696 1.00 67.38 145 LYS A N 1
ATOM 1139 C CA . LYS A 1 145 ? -17.990 17.342 11.079 1.00 67.38 145 LYS A CA 1
ATOM 1140 C C . LYS A 1 145 ? -19.091 17.246 12.131 1.00 67.38 145 LYS A C 1
ATOM 1142 O O . LYS A 1 145 ? -20.062 17.989 12.036 1.00 67.38 145 LYS A O 1
ATOM 1147 N N . ILE A 1 146 ? -18.935 16.383 13.140 1.00 65.50 146 ILE A N 1
ATOM 1148 C CA . ILE A 1 146 ? -19.897 16.245 14.245 1.00 65.50 146 ILE A CA 1
ATOM 1149 C C . ILE A 1 146 ? -20.027 17.567 15.009 1.00 65.50 146 ILE A C 1
ATOM 1151 O O . ILE A 1 146 ? -21.145 18.018 15.231 1.00 65.50 146 ILE A O 1
ATOM 1155 N N . ILE A 1 147 ? -18.913 18.223 15.350 1.00 62.03 147 ILE A N 1
ATOM 1156 C CA . ILE A 1 147 ? -18.911 19.523 16.044 1.00 62.03 147 ILE A CA 1
ATOM 1157 C C . ILE A 1 147 ? -19.613 20.596 15.199 1.00 62.03 147 ILE A C 1
ATOM 1159 O O . ILE A 1 147 ? -20.432 21.352 15.714 1.00 62.03 147 ILE A O 1
ATOM 1163 N N . SER A 1 148 ? -19.341 20.632 13.892 1.00 65.06 148 SER A N 1
ATOM 1164 C CA . SER A 1 148 ? -19.954 21.597 12.971 1.00 65.06 148 SER A CA 1
ATOM 1165 C C . SER A 1 148 ? -21.454 21.347 12.769 1.00 65.06 148 SER A C 1
ATOM 1167 O O . SER A 1 148 ? -22.230 22.293 12.659 1.00 65.06 148 SER A O 1
ATOM 1169 N N . ALA A 1 149 ? -21.880 20.081 12.745 1.00 66.88 149 ALA A N 1
ATOM 1170 C CA . ALA A 1 149 ? -23.283 19.688 12.614 1.00 66.88 149 ALA A CA 1
ATOM 1171 C C . ALA A 1 149 ? -24.079 19.850 13.921 1.00 66.88 149 ALA A C 1
ATOM 1173 O O . ALA A 1 149 ? -25.289 20.056 13.881 1.00 66.88 149 ALA A O 1
ATOM 1174 N N . ALA A 1 150 ? -23.408 19.764 15.071 1.00 63.22 150 ALA A N 1
ATOM 1175 C CA . ALA A 1 150 ? -24.009 19.900 16.394 1.00 63.22 150 ALA A CA 1
ATOM 1176 C C . ALA A 1 150 ? -24.448 21.342 16.723 1.00 63.22 150 ALA A C 1
ATOM 1178 O O . ALA A 1 150 ? -25.278 21.532 17.611 1.00 63.22 150 ALA A O 1
ATOM 1179 N N . GLY A 1 151 ? -23.942 22.347 15.996 1.00 57.31 151 GLY A N 1
ATOM 1180 C CA . GLY A 1 151 ? -24.234 23.759 16.250 1.00 57.31 151 GLY A CA 1
ATOM 1181 C C . GLY A 1 151 ? -23.653 24.274 17.575 1.00 57.31 151 GLY A C 1
ATOM 1182 O O . GLY A 1 151 ? -23.008 23.546 18.329 1.00 57.31 151 GLY A O 1
ATOM 1183 N N . ASN A 1 152 ? -23.863 25.566 17.851 1.00 50.62 152 ASN A N 1
ATOM 1184 C CA . ASN A 1 152 ? -23.385 26.241 19.060 1.00 50.62 152 ASN A CA 1
ATOM 1185 C C . ASN A 1 152 ? -24.084 25.651 20.300 1.00 50.62 152 ASN A C 1
ATOM 1187 O O . ASN A 1 152 ? -25.190 26.061 20.652 1.00 50.62 152 ASN A O 1
ATOM 1191 N N . PHE A 1 153 ? -23.456 24.690 20.975 1.00 51.41 153 PHE A N 1
ATOM 1192 C CA . PHE A 1 153 ? -23.852 24.358 22.337 1.00 51.41 153 PHE A CA 1
ATOM 1193 C C . PHE A 1 153 ? -23.467 25.546 23.222 1.00 51.41 153 PHE A C 1
ATOM 1195 O O . PHE A 1 153 ? -22.291 25.882 23.336 1.00 51.41 153 PHE A O 1
ATOM 1202 N N . ASP A 1 154 ? -24.459 26.203 23.822 1.00 50.28 154 ASP A N 1
ATOM 1203 C CA . ASP A 1 154 ? -24.252 27.186 24.887 1.00 50.28 154 ASP A CA 1
ATOM 1204 C C . ASP A 1 154 ? -23.718 26.452 26.128 1.00 50.28 154 ASP A C 1
ATOM 1206 O O . ASP A 1 154 ? -24.460 26.047 27.027 1.00 50.28 154 ASP A O 1
ATOM 1210 N N . VAL A 1 155 ? -22.419 26.149 26.122 1.00 48.69 155 VAL A N 1
ATOM 1211 C CA . VAL A 1 155 ? -21.741 25.541 27.263 1.00 48.69 155 VAL A CA 1
ATOM 1212 C C . VAL A 1 155 ? -21.309 26.682 28.175 1.00 48.69 155 VAL A C 1
ATOM 1214 O O . VAL A 1 155 ? -20.427 27.461 27.830 1.00 48.69 155 VAL A O 1
ATOM 1217 N N . LYS A 1 156 ? -21.897 26.758 29.375 1.00 46.91 156 LYS A N 1
ATOM 1218 C CA . LYS A 1 156 ? -21.534 27.742 30.419 1.00 46.91 156 LYS A CA 1
ATOM 1219 C C . LYS A 1 156 ? -20.063 27.668 30.878 1.00 46.91 156 LYS A C 1
ATOM 1221 O O . LYS A 1 156 ? -19.634 28.511 31.658 1.00 46.91 156 LYS A O 1
ATOM 1226 N N . GLU A 1 157 ? -19.306 26.678 30.405 1.00 50.09 157 GLU A N 1
ATOM 1227 C CA . GLU A 1 157 ? -17.856 26.555 30.552 1.00 50.09 157 GLU A CA 1
ATOM 1228 C C . GLU A 1 157 ? -17.218 26.281 29.184 1.00 50.09 157 GLU A C 1
ATOM 1230 O O . GLU A 1 157 ? -17.459 25.237 28.575 1.00 50.09 157 GLU A O 1
ATOM 1235 N N . GLU A 1 158 ? -16.345 27.179 28.726 1.00 46.53 158 GLU A N 1
ATOM 1236 C CA . GLU A 1 158 ? -15.437 26.892 27.617 1.00 46.53 158 GLU A CA 1
ATOM 1237 C C . GLU A 1 158 ? -14.473 25.774 28.031 1.00 46.53 158 GLU A C 1
ATOM 1239 O O . GLU A 1 158 ? -13.553 25.972 28.827 1.00 46.53 158 GLU A O 1
ATOM 1244 N N . ARG A 1 159 ? -14.658 24.575 27.476 1.00 49.62 159 ARG A N 1
ATOM 1245 C CA . ARG A 1 159 ? -13.642 23.521 27.513 1.00 49.62 159 ARG A CA 1
ATOM 1246 C C . ARG A 1 159 ? -13.072 23.373 26.117 1.00 49.62 159 ARG A C 1
ATOM 1248 O O . ARG A 1 159 ? -13.814 23.178 25.159 1.00 49.62 159 ARG A O 1
ATOM 1255 N N . SER A 1 160 ? -11.749 23.475 25.996 1.00 48.28 160 SER A N 1
ATOM 1256 C CA . SER A 1 160 ? -11.077 23.254 24.715 1.00 48.28 160 SER A CA 1
ATOM 1257 C C . SER A 1 160 ? -11.431 21.861 24.184 1.00 48.28 160 SER A C 1
ATOM 1259 O O . SER A 1 160 ? -11.514 20.910 24.961 1.00 48.28 160 SER A O 1
ATOM 1261 N N . ALA A 1 161 ? -11.606 21.710 22.868 1.00 44.50 161 ALA A N 1
ATOM 1262 C CA . ALA A 1 161 ? -11.898 20.409 22.253 1.00 44.50 161 ALA A CA 1
ATOM 1263 C C . ALA A 1 161 ? -10.841 19.337 22.606 1.00 44.50 161 ALA A C 1
ATOM 1265 O O . ALA A 1 161 ? -11.166 18.160 22.739 1.00 44.50 161 ALA A O 1
ATOM 1266 N N . ALA A 1 162 ? -9.596 19.757 22.868 1.00 43.38 162 ALA A N 1
ATOM 1267 C CA . ALA A 1 162 ? -8.521 18.902 23.377 1.00 43.38 162 ALA A CA 1
ATOM 1268 C C . ALA A 1 162 ? -8.827 18.274 24.754 1.00 43.38 162 ALA A C 1
ATOM 1270 O O . ALA A 1 162 ? -8.334 17.194 25.061 1.00 43.38 162 ALA A O 1
ATOM 1271 N N . SER A 1 163 ? -9.667 18.911 25.575 1.00 44.38 163 SER A N 1
ATOM 1272 C CA . SER A 1 163 ? -10.040 18.426 26.912 1.00 44.38 163 SER A CA 1
ATOM 1273 C C . SER A 1 163 ? -11.059 17.278 26.884 1.00 44.38 163 SER A C 1
ATOM 1275 O O . SER A 1 163 ? -11.217 16.588 27.887 1.00 44.38 163 SER A O 1
ATOM 1277 N N . LEU A 1 164 ? -11.747 17.057 25.755 1.00 44.88 164 LEU A N 1
ATOM 1278 C CA . LEU A 1 164 ? -12.682 15.938 25.561 1.00 44.88 164 LEU A CA 1
ATOM 1279 C C . LEU A 1 164 ? -11.968 14.633 25.170 1.00 44.88 164 LEU A C 1
ATOM 1281 O O . LEU A 1 164 ? -12.571 13.565 25.216 1.00 44.88 164 LEU A O 1
ATOM 1285 N N . LEU A 1 165 ? -10.679 14.706 24.827 1.00 47.25 165 LEU A N 1
ATOM 1286 C CA . LEU A 1 165 ? -9.842 13.568 24.444 1.00 47.25 165 LEU A CA 1
ATOM 1287 C C . LEU A 1 165 ? -9.116 12.932 25.643 1.00 47.25 165 LEU A C 1
ATOM 1289 O O . LEU A 1 165 ? -8.029 12.386 25.472 1.00 47.25 165 LEU A O 1
ATOM 1293 N N . GLN A 1 166 ? -9.686 12.968 26.857 1.00 45.53 166 GLN A N 1
ATOM 1294 C CA . GLN A 1 166 ? -9.163 12.159 27.966 1.00 45.53 166 GLN A CA 1
ATOM 1295 C C . GLN A 1 166 ? -9.341 10.666 27.645 1.00 45.53 166 GLN A C 1
ATOM 1297 O O . GLN A 1 166 ? -10.300 10.026 28.071 1.00 45.53 166 GLN A O 1
ATOM 1302 N N . LEU A 1 167 ? -8.400 10.097 26.888 1.00 41.22 167 LEU A N 1
ATOM 1303 C CA . LEU A 1 167 ? -8.235 8.657 26.787 1.00 41.22 167 LEU A CA 1
ATOM 1304 C C . LEU A 1 167 ? -7.782 8.150 28.157 1.00 41.22 167 LEU A C 1
ATOM 1306 O O . LEU A 1 167 ? -6.670 8.420 28.614 1.00 41.22 167 LEU A O 1
ATOM 1310 N N . SER A 1 168 ? -8.656 7.404 28.825 1.00 36.84 168 SER A N 1
ATOM 1311 C CA . SER A 1 168 ? -8.287 6.619 29.994 1.00 36.84 168 SER A CA 1
ATOM 1312 C C . SER A 1 168 ? -7.322 5.510 29.565 1.00 36.84 168 SER A C 1
ATOM 1314 O O . SER A 1 168 ? -7.753 4.477 29.055 1.00 36.84 168 SER A O 1
ATOM 1316 N N . GLY A 1 169 ? -6.023 5.718 29.774 1.00 35.84 169 GLY A N 1
ATOM 1317 C CA . GLY A 1 169 ? -5.025 4.649 29.714 1.00 35.84 169 GLY A CA 1
ATOM 1318 C C . GLY A 1 169 ? -3.673 5.078 29.153 1.00 35.84 169 GLY A C 1
ATOM 1319 O O . GLY A 1 169 ? -3.501 5.149 27.945 1.00 35.84 169 GLY A O 1
ATOM 1320 N N . ASN A 1 170 ? -2.708 5.295 30.053 1.00 36.25 170 ASN A N 1
ATOM 1321 C CA . ASN A 1 170 ? -1.257 5.240 29.824 1.00 36.25 170 ASN A CA 1
ATOM 1322 C C . ASN A 1 170 ? -0.688 5.916 28.560 1.00 36.25 170 ASN A C 1
ATOM 1324 O O . ASN A 1 170 ? -0.009 5.277 27.760 1.00 36.25 170 ASN A O 1
ATOM 1328 N N . ALA A 1 171 ? -0.834 7.234 28.447 1.00 33.84 171 ALA A N 1
ATOM 1329 C CA . ALA A 1 171 ? 0.055 8.038 27.608 1.00 33.84 171 ALA A CA 1
ATOM 1330 C C . ALA A 1 171 ? 0.540 9.249 28.413 1.00 33.84 171 ALA A C 1
ATOM 1332 O O . ALA A 1 171 ? -0.089 10.303 28.429 1.00 33.84 171 ALA A O 1
ATOM 1333 N N . SER A 1 172 ? 1.633 9.071 29.154 1.00 32.75 172 SER A N 1
ATOM 1334 C CA . SER A 1 172 ? 2.176 10.061 30.088 1.00 32.75 172 SER A CA 1
ATOM 1335 C C . SER A 1 172 ? 3.037 11.159 29.447 1.00 32.75 172 SER A C 1
ATOM 1337 O O . SER A 1 172 ? 3.698 11.866 30.191 1.00 32.75 172 SER A O 1
ATOM 1339 N N . ASP A 1 173 ? 3.037 11.343 28.121 1.00 36.50 173 ASP A N 1
ATOM 1340 C CA . ASP A 1 173 ? 4.002 12.245 27.457 1.00 36.50 173 ASP A CA 1
ATOM 1341 C C . ASP A 1 173 ? 3.452 13.032 26.248 1.00 36.50 173 ASP A C 1
ATOM 1343 O O . ASP A 1 173 ? 4.130 13.214 25.240 1.00 36.50 173 ASP A O 1
ATOM 1347 N N . PHE A 1 174 ? 2.230 13.569 26.331 1.00 36.75 174 PHE A N 1
ATOM 1348 C CA . PHE A 1 174 ? 1.756 14.542 25.333 1.00 36.75 174 PHE A CA 1
ATOM 1349 C C . PHE A 1 174 ? 1.644 15.949 25.927 1.00 36.75 174 PHE A C 1
ATOM 1351 O O . PHE A 1 174 ? 0.717 16.275 26.668 1.00 36.75 174 PHE A O 1
ATOM 1358 N N . SER A 1 175 ? 2.610 16.800 25.572 1.00 32.47 175 SER A N 1
ATOM 1359 C CA . SER A 1 175 ? 2.542 18.248 25.776 1.00 32.47 175 SER A CA 1
ATOM 1360 C C . SER A 1 175 ? 1.557 18.847 24.769 1.00 32.47 175 SER A C 1
ATOM 1362 O O . SER A 1 175 ? 1.816 18.868 23.565 1.00 32.47 175 SER A O 1
ATOM 1364 N N . TYR A 1 176 ? 0.402 19.310 25.248 1.00 38.38 176 TYR A N 1
ATOM 1365 C CA . TYR A 1 176 ? -0.606 19.960 24.413 1.00 38.38 176 TYR A CA 1
ATOM 1366 C C . TYR A 1 176 ? -0.190 21.405 24.108 1.00 38.38 176 TYR A C 1
ATOM 1368 O O . TYR A 1 176 ? -0.272 22.286 24.967 1.00 38.38 176 TYR A O 1
ATOM 1376 N N . GLY A 1 177 ? 0.210 21.671 22.863 1.00 32.22 177 GLY A N 1
ATOM 1377 C CA . GLY A 1 177 ? 0.247 23.033 22.333 1.00 32.22 177 GLY A CA 1
ATOM 1378 C C . GLY A 1 177 ? -1.171 23.608 22.323 1.00 32.22 177 GLY A C 1
ATOM 1379 O O . GLY A 1 177 ? -2.075 23.037 21.713 1.00 32.22 177 GLY A O 1
ATOM 1380 N N . ARG A 1 178 ? -1.396 24.714 23.042 1.00 34.78 178 ARG A N 1
ATOM 1381 C CA . ARG A 1 178 ? -2.692 25.405 23.060 1.00 34.78 178 ARG A CA 1
ATOM 1382 C C . ARG A 1 178 ? -3.006 25.940 21.660 1.00 34.78 178 ARG A C 1
ATOM 1384 O O . ARG A 1 178 ? -2.474 26.975 21.276 1.00 34.78 178 ARG A O 1
ATOM 1391 N N . ASN A 1 179 ? -3.933 25.314 20.944 1.00 34.00 179 ASN A N 1
ATOM 1392 C CA . ASN A 1 179 ? -4.644 25.996 19.865 1.00 34.00 179 ASN A CA 1
ATOM 1393 C C . ASN A 1 179 ? -5.741 26.861 20.498 1.00 34.00 179 ASN A C 1
ATOM 1395 O O . ASN A 1 179 ? -6.876 26.421 20.669 1.00 34.00 179 ASN A O 1
ATOM 1399 N N . SER A 1 180 ? -5.382 28.072 20.926 1.00 31.06 180 SER A N 1
ATOM 1400 C CA . SER A 1 180 ? -6.359 29.104 21.284 1.00 31.06 180 SER A CA 1
ATOM 1401 C C . SER A 1 180 ? -6.903 29.741 20.006 1.00 31.06 180 SER A C 1
ATOM 1403 O O . SER A 1 180 ? -6.135 30.318 19.238 1.00 31.06 180 SER A O 1
ATOM 1405 N N . ILE A 1 181 ? -8.214 29.657 19.786 1.00 35.81 181 ILE A N 1
ATOM 1406 C CA . ILE A 1 181 ? -8.901 30.434 18.749 1.00 35.81 181 ILE A CA 1
ATOM 1407 C C . ILE A 1 181 ? -9.187 31.817 19.342 1.00 35.81 181 ILE A C 1
ATOM 1409 O O . ILE A 1 181 ? -10.001 31.943 20.253 1.00 35.81 181 ILE A O 1
ATOM 1413 N N . THR A 1 182 ? -8.504 32.852 18.854 1.00 28.45 182 THR A N 1
ATOM 1414 C CA . THR A 1 182 ? -8.806 34.244 19.217 1.00 28.45 182 THR A CA 1
ATOM 1415 C C . THR A 1 182 ? -9.937 34.758 18.329 1.00 28.45 182 THR A C 1
ATOM 1417 O O . THR A 1 182 ? -9.761 34.892 17.120 1.00 28.45 182 THR A O 1
ATOM 1420 N N . LEU A 1 183 ? -11.092 35.064 18.923 1.00 33.41 183 LEU A N 1
ATOM 1421 C CA . LEU A 1 183 ? -12.199 35.759 18.262 1.00 33.41 183 LEU A CA 1
ATOM 1422 C C . LEU A 1 183 ? -11.955 37.275 18.282 1.00 33.41 183 LEU A C 1
ATOM 1424 O O . LEU A 1 183 ? -11.938 37.885 19.349 1.00 33.41 183 LEU A O 1
ATOM 1428 N N . THR A 1 184 ? -11.823 37.909 17.116 1.00 28.45 184 THR A N 1
ATOM 1429 C CA . THR A 1 184 ? -12.024 39.361 16.988 1.00 28.45 184 THR A CA 1
ATOM 1430 C C . THR A 1 184 ? -13.462 39.619 16.559 1.00 28.45 184 THR A C 1
ATOM 1432 O O . THR A 1 184 ? -13.823 39.351 15.414 1.00 28.45 184 THR A O 1
ATOM 1435 N N . ALA A 1 185 ? -14.282 40.132 17.474 1.00 31.33 185 ALA A N 1
ATOM 1436 C CA . ALA A 1 185 ? -15.598 40.663 17.146 1.00 31.33 185 ALA A CA 1
ATOM 1437 C C . ALA A 1 185 ? -15.439 42.060 16.526 1.00 31.33 185 ALA A C 1
ATOM 1439 O O . ALA A 1 185 ? -14.924 42.969 17.175 1.00 31.33 185 ALA A O 1
ATOM 1440 N N . SER A 1 186 ? -15.868 42.238 15.278 1.00 30.20 186 SER A N 1
ATOM 1441 C CA . SER A 1 186 ? -16.149 43.562 14.716 1.00 30.20 186 SER A CA 1
ATOM 1442 C C . SER A 1 186 ? -17.621 43.893 14.971 1.00 30.20 186 SER A C 1
ATOM 1444 O O . SER A 1 186 ? -18.487 43.110 14.578 1.00 30.20 186 SER A O 1
ATOM 1446 N N . ALA A 1 187 ? -17.858 45.005 15.674 1.00 39.84 187 ALA A N 1
ATOM 1447 C CA . ALA A 1 187 ? -19.176 45.581 15.952 1.00 39.84 187 ALA A CA 1
ATOM 1448 C C . ALA A 1 187 ? -19.869 46.112 14.689 1.00 39.84 187 ALA A C 1
ATOM 1450 O O . ALA A 1 187 ? -19.144 46.491 13.739 1.00 39.84 187 ALA A O 1
#

Foldseek 3Di:
DEEEAEPEFEAAEAEDEQPDFFYEYFYQFYDAHEYEHQAADLQQWKWADDPQKIDIFGDDPSDTDPPDRGYYIQPRQNPDDDDPTGRSHRQWYAYNLRFTAGSQLLVVLQVVCVVVVHDRMGGSVSSSVSDDVVRCVSVVVVVVVVVVVVPDDPDPDDDPPVNVPPDPDDDPDDDDDDPDDDDDDDD

InterPro domains:
  IPR011049 Serralysin-like metalloprotease, C-terminal [G3DSA:2.150.10.10] (1-75)
  IPR011049 Serralysin-like metalloprotease, C-terminal [SSF51120] (1-79)
  IPR013550 RTX, C-terminal [PF08339] (37-163)

Secondary structure (DSSP, 8-state):
--EEEE--BS--EEEE-TT---EEEE--B-SS-EEEETT--GGGEEEEEETTEEEEEEEETTEE-TTS--EEEETTTT---SSTT-----SEEE-TT--EE-HHHHHHHHHHHHHTT--S-EEHHHHHTTS-GGGGHHHHHHHHHHHHHH-----SS---GGGG---SS------------------

Radius of gyration: 20.23 Å; chains: 1; bounding box: 45×63×46 Å